Protein AF-A0A642UW24-F1 (afdb_monomer)

Foldseek 3Di:
DDDDDPDPPPDPDDPFDPFPVCLVVLLCQQLVAQKKFWAFFDPPDWDQDPNDTFTWIFIAGLLLDTFWTKGWDDPDDDPDDDDDDLLADLQDKIWMFIATPVRDGRKIWTWDHDPVRWIKIWIWGWGAHPVRHIDTHTFWMWTWDDDLQWIKTFTWGQDPVVRDTDTAFIWIDHHPDQKTFTWDDDVPDPDIAGAWMKGQPQAQGPCVSHPDRTGIMTRQGLVPGGRNPVPGPRHDHHDDSSSSSRSVSVNVSCSSSNSNNVD

InterPro domains:
  IPR005552 Scramblase [PF03803] (60-261)

Mean predicted aligned error: 10.72 Å

Nearest PDB structures (foldseek):
  3msw-assembly1_A  TM=5.887E-01  e=5.450E-03  Bacteroides fragilis NCTC 9343
  1kt5-assembly1_A  TM=3.915E-01  e=1.612E-01  Bos taurus
  3nm7-assembly2_D  TM=6.531E-01  e=3.255E+00  Borreliella burgdorferi
  9fdg-assembly1_A  TM=3.964E-01  e=2.918E+00  synthetic construct
  4bum-assembly1_X-2  TM=2.436E-01  e=9.263E-01  Danio rerio

Solvent-accessible surface area (backbone atoms only — not comparable to full-atom values): 15115 Å² total; per-residue (Å²): 136,84,76,84,84,84,69,94,81,74,78,91,85,70,95,84,67,77,70,60,62,65,33,61,50,35,38,45,66,51,51,66,45,40,31,44,33,34,28,68,66,60,98,88,61,69,47,73,57,96,87,39,82,44,72,47,34,41,27,19,39,86,76,46,50,76,44,22,35,34,38,75,58,78,81,82,89,76,95,71,83,76,99,62,84,71,51,68,54,84,79,64,61,52,34,36,40,30,23,25,71,86,68,48,68,26,37,39,35,37,40,47,74,44,97,82,68,52,37,36,37,40,33,23,39,57,49,54,47,101,83,67,48,82,39,70,45,80,40,20,30,36,46,36,40,74,54,94,62,41,34,39,36,42,34,22,35,48,39,80,90,77,73,41,74,48,75,69,34,33,33,71,50,52,77,90,60,49,66,40,54,30,33,31,75,54,91,93,54,95,61,69,27,27,25,27,38,35,30,53,74,59,75,50,57,69,64,84,50,44,98,60,82,61,58,38,35,40,31,35,20,45,85,79,33,67,56,35,82,88,74,55,66,60,74,59,47,67,57,52,59,58,51,37,55,34,50,52,54,48,47,58,50,49,53,43,53,58,46,37,69,79,109

Radius of gyration: 18.43 Å; Cα contacts (8 Å, |Δi|>4): 527; chains: 1; bounding box: 42×52×49 Å

Structure (mmCIF, N/CA/C/O backbone):
data_AF-A0A642UW24-F1
#
_entry.id   AF-A0A642UW24-F1
#
loop_
_atom_site.group_PDB
_atom_site.id
_atom_site.type_symbol
_atom_site.label_atom_id
_atom_site.label_alt_id
_atom_site.label_comp_id
_atom_site.label_asym_id
_atom_site.label_entity_id
_atom_site.label_seq_id
_atom_site.pdbx_PDB_ins_code
_atom_site.Cartn_x
_atom_site.Cartn_y
_atom_site.Cartn_z
_atom_site.occupancy
_atom_site.B_iso_or_equiv
_atom_site.auth_seq_id
_atom_site.auth_comp_id
_atom_site.auth_asym_id
_atom_site.auth_atom_id
_atom_site.pdbx_PDB_model_num
ATOM 1 N N . MET A 1 1 ? -16.339 -28.987 2.832 1.00 31.95 1 MET A N 1
ATOM 2 C CA . MET A 1 1 ? -16.066 -28.179 1.626 1.00 31.95 1 MET A CA 1
ATOM 3 C C . MET A 1 1 ? -14.614 -27.786 1.768 1.00 31.95 1 MET A C 1
ATOM 5 O O . MET A 1 1 ? -14.306 -26.847 2.490 1.00 31.95 1 MET A O 1
ATOM 9 N N . ASP A 1 2 ? -13.747 -28.660 1.268 1.00 24.86 2 ASP A N 1
ATOM 10 C CA . ASP A 1 2 ? -12.317 -28.648 1.554 1.00 24.86 2 ASP A CA 1
ATOM 11 C C . ASP A 1 2 ? -11.641 -27.554 0.732 1.00 24.86 2 ASP A C 1
ATOM 13 O O . ASP A 1 2 ? -11.760 -27.514 -0.493 1.00 24.86 2 ASP A O 1
ATOM 17 N N . LEU A 1 3 ? -10.993 -26.624 1.431 1.00 29.70 3 LEU A N 1
ATOM 18 C CA . LEU A 1 3 ? -10.202 -25.570 0.811 1.00 29.70 3 LEU A CA 1
ATOM 19 C C . LEU A 1 3 ? -8.913 -26.189 0.247 1.00 29.70 3 LEU A C 1
ATOM 21 O O . LEU A 1 3 ? -8.301 -27.023 0.921 1.00 29.70 3 LEU A O 1
ATOM 25 N N . PRO A 1 4 ? -8.479 -25.801 -0.963 1.00 29.48 4 PRO A N 1
ATOM 26 C CA . PRO A 1 4 ? -7.253 -26.319 -1.546 1.00 29.48 4 PRO A CA 1
ATOM 27 C C . PRO A 1 4 ? -6.050 -25.891 -0.698 1.00 29.48 4 PRO A C 1
ATOM 29 O O . PRO A 1 4 ? -5.821 -24.706 -0.457 1.00 29.48 4 PRO A O 1
ATOM 32 N N . ILE A 1 5 ? -5.290 -26.889 -0.248 1.00 34.59 5 ILE A N 1
ATOM 33 C CA . ILE A 1 5 ? -4.020 -26.753 0.466 1.00 34.59 5 ILE A CA 1
ATOM 34 C C . ILE A 1 5 ? -3.010 -26.136 -0.510 1.00 34.59 5 ILE A C 1
ATOM 36 O O . ILE A 1 5 ? -2.443 -26.827 -1.355 1.00 34.59 5 ILE A O 1
ATOM 40 N N . TYR A 1 6 ? -2.807 -24.820 -0.433 1.00 36.50 6 TYR A N 1
ATOM 41 C CA . TYR A 1 6 ? -1.792 -24.132 -1.227 1.00 36.50 6 TYR A CA 1
ATOM 42 C C . TYR A 1 6 ? -0.464 -24.051 -0.460 1.00 36.50 6 TYR A C 1
ATOM 44 O O . TYR A 1 6 ? -0.228 -23.147 0.334 1.00 36.50 6 TYR A O 1
ATOM 52 N N . ARG A 1 7 ? 0.390 -25.023 -0.817 1.00 28.70 7 ARG A N 1
ATOM 53 C CA . ARG A 1 7 ? 1.858 -25.134 -0.704 1.00 28.70 7 ARG A CA 1
ATOM 54 C C . ARG A 1 7 ? 2.495 -25.395 0.668 1.00 28.70 7 ARG A C 1
ATOM 56 O O . ARG A 1 7 ? 2.827 -24.498 1.435 1.00 28.70 7 ARG A O 1
ATOM 63 N N . GLU A 1 8 ? 2.847 -26.670 0.820 1.00 27.83 8 GLU A N 1
ATOM 64 C CA . GLU A 1 8 ? 3.798 -27.311 1.739 1.00 27.83 8 GLU A CA 1
ATOM 65 C C . GLU A 1 8 ? 5.259 -26.795 1.644 1.00 27.83 8 GLU A C 1
ATOM 67 O O . GLU A 1 8 ? 6.199 -27.579 1.568 1.00 27.83 8 GLU A O 1
ATOM 72 N N . HIS A 1 9 ? 5.498 -25.482 1.669 1.00 31.80 9 HIS A N 1
ATOM 73 C CA . HIS A 1 9 ? 6.862 -24.930 1.803 1.00 31.80 9 HIS A CA 1
ATOM 74 C C . HIS A 1 9 ? 7.018 -23.961 2.976 1.00 31.80 9 HIS A C 1
ATOM 76 O O . HIS A 1 9 ? 7.909 -23.117 2.997 1.00 31.80 9 HIS A O 1
ATOM 82 N N . TRP A 1 10 ? 6.198 -24.147 4.003 1.00 39.59 10 TRP A N 1
ATOM 83 C CA . TRP A 1 10 ? 6.418 -23.574 5.321 1.00 39.59 10 TRP A CA 1
ATOM 84 C C . TRP A 1 10 ? 6.413 -24.729 6.314 1.00 39.59 10 TRP A C 1
ATOM 86 O O . TRP A 1 10 ? 5.423 -25.442 6.416 1.00 39.59 10 TRP A O 1
ATOM 96 N N . THR A 1 11 ? 7.526 -24.903 7.028 1.00 35.12 11 THR A N 1
ATOM 97 C CA . THR A 1 11 ? 7.825 -25.959 8.017 1.00 35.12 11 THR A CA 1
ATOM 98 C C . THR A 1 11 ? 8.448 -27.258 7.482 1.00 35.12 11 THR A C 1
ATOM 100 O O . THR A 1 11 ? 7.850 -28.325 7.450 1.00 35.12 11 THR A O 1
ATOM 103 N N . GLN A 1 12 ? 9.760 -27.215 7.256 1.00 30.52 12 GLN A N 1
ATOM 104 C CA . GLN A 1 12 ? 10.602 -28.250 7.855 1.00 30.52 12 GLN A CA 1
ATOM 105 C C . GLN A 1 12 ? 11.505 -27.590 8.892 1.00 30.52 12 GLN A C 1
ATOM 107 O O . GLN A 1 12 ? 12.511 -26.968 8.571 1.00 30.52 12 GLN A O 1
ATOM 112 N N . GLY A 1 13 ? 11.070 -27.701 1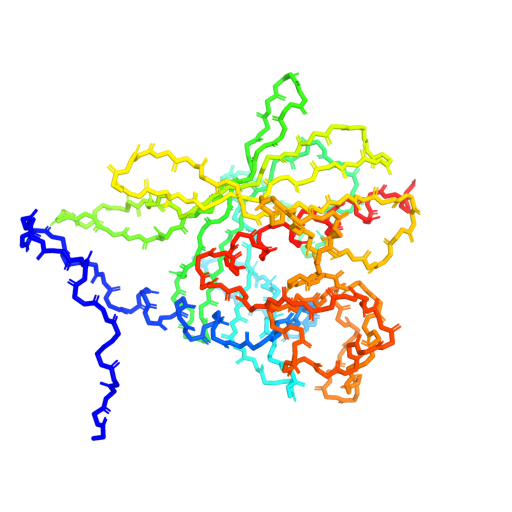0.149 1.00 33.34 13 GLY A N 1
ATOM 113 C CA . GLY A 1 13 ? 11.831 -27.298 11.327 1.00 33.34 13 GLY A CA 1
ATOM 114 C C . GLY A 1 13 ? 11.354 -26.007 11.984 1.00 33.34 13 GLY A C 1
ATOM 115 O O . GLY A 1 13 ? 12.037 -24.996 11.869 1.00 33.34 13 GLY A O 1
ATOM 116 N N . ARG A 1 14 ? 10.206 -26.066 12.679 1.00 32.91 14 ARG A N 1
ATOM 117 C CA . ARG A 1 14 ? 9.928 -25.454 14.002 1.00 32.91 14 ARG A CA 1
ATOM 118 C C . ARG A 1 14 ? 8.417 -25.458 14.276 1.00 32.91 14 ARG A C 1
ATOM 120 O O . ARG A 1 14 ? 7.667 -24.691 13.681 1.00 32.91 14 ARG A O 1
ATOM 127 N N . GLU A 1 15 ? 7.977 -26.352 15.162 1.00 32.88 15 GLU A N 1
ATOM 128 C CA . GLU A 1 15 ? 6.586 -26.500 15.640 1.00 32.88 15 GLU A CA 1
ATOM 129 C C . GLU A 1 15 ? 6.137 -25.353 16.579 1.00 32.88 15 GLU A C 1
ATOM 131 O O . GLU A 1 15 ? 5.025 -25.347 17.104 1.00 32.88 15 GLU A O 1
ATOM 136 N N . ASP A 1 16 ? 6.994 -24.360 16.802 1.00 34.31 16 ASP A N 1
ATOM 137 C CA . ASP A 1 16 ? 6.930 -23.385 17.892 1.00 34.31 16 ASP A CA 1
ATOM 138 C C . ASP A 1 16 ? 6.359 -22.007 17.504 1.00 34.31 16 ASP A C 1
ATOM 140 O O . ASP A 1 16 ? 6.341 -21.086 18.321 1.00 34.31 16 ASP A O 1
ATOM 144 N N . VAL A 1 17 ? 5.796 -21.852 16.301 1.00 39.28 17 VAL A N 1
ATOM 145 C CA . VAL A 1 17 ? 5.094 -20.618 15.911 1.00 39.28 17 VAL A CA 1
ATOM 146 C C . VAL A 1 17 ? 3.688 -20.939 15.420 1.00 39.28 17 VAL A C 1
ATOM 148 O O . VAL A 1 17 ? 3.437 -21.037 14.223 1.00 39.28 17 VAL A O 1
ATOM 151 N N . LYS A 1 18 ? 2.734 -21.047 16.352 1.00 36.44 18 LYS A N 1
ATOM 152 C CA . LYS A 1 18 ? 1.315 -20.849 16.024 1.00 36.44 18 LYS A CA 1
ATOM 153 C C . LYS A 1 18 ? 1.145 -19.402 15.551 1.00 36.44 18 LYS A C 1
ATOM 155 O O . LYS A 1 18 ? 0.880 -18.515 16.359 1.00 36.44 18 LYS A O 1
ATOM 160 N N . LEU A 1 19 ? 1.338 -19.149 14.256 1.00 43.38 19 LEU A N 1
ATOM 161 C CA . LEU A 1 19 ? 0.773 -17.964 13.620 1.00 43.38 19 LEU A CA 1
ATOM 162 C C . LEU A 1 19 ? -0.732 -18.007 13.885 1.00 43.38 19 LEU A C 1
ATOM 164 O O . LEU A 1 19 ? -1.380 -19.036 13.689 1.00 43.38 19 LEU A O 1
ATOM 168 N N . ASP A 1 20 ? -1.274 -16.928 14.447 1.00 44.25 20 ASP A N 1
ATOM 169 C CA . ASP A 1 20 ? -2.706 -16.854 14.694 1.00 44.25 20 ASP A CA 1
ATOM 170 C C . ASP A 1 20 ? -3.389 -16.809 13.328 1.00 44.25 20 ASP A C 1
ATOM 172 O O . ASP A 1 20 ? -3.319 -15.821 12.599 1.00 44.25 20 ASP A O 1
ATOM 176 N N . ILE A 1 21 ? -4.001 -17.941 12.989 1.00 44.78 21 ILE A N 1
ATOM 177 C CA . ILE A 1 21 ? -4.654 -18.252 11.717 1.00 44.78 21 ILE A CA 1
ATOM 178 C C . ILE A 1 21 ? -5.643 -17.139 11.341 1.00 44.78 21 ILE A C 1
ATOM 180 O O . ILE A 1 21 ? -5.893 -16.902 10.166 1.00 44.78 21 ILE A O 1
ATOM 184 N N . ARG A 1 22 ? -6.175 -16.400 12.328 1.00 42.31 22 ARG A N 1
ATOM 185 C CA . ARG A 1 22 ? -7.048 -15.240 12.114 1.00 42.31 22 ARG A CA 1
ATOM 186 C C . ARG A 1 22 ? -6.354 -14.093 11.383 1.00 42.31 22 ARG A C 1
ATOM 188 O O . ARG A 1 22 ? -6.998 -13.466 10.552 1.00 42.31 22 ARG A O 1
ATOM 195 N N . TYR A 1 23 ? -5.073 -13.832 11.646 1.00 52.56 23 TYR A N 1
ATOM 196 C CA . TYR A 1 23 ? -4.321 -12.780 10.954 1.00 52.56 23 TYR A CA 1
ATOM 197 C C . TYR A 1 23 ? -4.008 -13.184 9.520 1.00 52.56 23 TYR A C 1
ATOM 199 O O . TYR A 1 23 ? -4.292 -12.418 8.608 1.00 52.56 23 TYR A O 1
ATOM 207 N N . GLU A 1 24 ? -3.514 -14.403 9.296 1.00 60.53 24 GLU A N 1
ATOM 208 C CA . GLU A 1 24 ? -3.271 -14.903 7.936 1.00 60.53 24 GLU A CA 1
ATOM 209 C C . GLU A 1 24 ? -4.570 -14.953 7.121 1.00 60.53 24 GLU A C 1
ATOM 211 O O . GLU A 1 24 ? -4.605 -14.508 5.975 1.00 60.53 24 GLU A O 1
ATOM 216 N N . TYR A 1 25 ? -5.669 -15.401 7.733 1.00 63.59 25 TYR A N 1
ATOM 217 C CA . TYR A 1 25 ? -6.974 -15.490 7.084 1.00 63.59 25 TYR A CA 1
ATOM 218 C C . TYR A 1 25 ? -7.639 -14.121 6.875 1.00 63.59 25 TYR A C 1
ATOM 220 O O . TYR A 1 25 ? -8.276 -13.901 5.846 1.00 63.59 25 TYR A O 1
ATOM 228 N N . GLY A 1 26 ? -7.478 -13.182 7.810 1.00 70.69 26 GLY A N 1
ATOM 229 C CA . GLY A 1 26 ? -7.979 -11.810 7.698 1.00 70.69 26 GLY A CA 1
ATOM 230 C C . GLY A 1 26 ? -7.219 -10.996 6.647 1.00 70.69 26 GLY A C 1
ATOM 231 O O . GLY A 1 26 ? -7.843 -10.347 5.807 1.00 70.69 26 GLY A O 1
ATOM 232 N N . VAL A 1 27 ? -5.882 -11.090 6.629 1.00 78.12 27 VAL A N 1
ATOM 233 C CA . VAL A 1 27 ? -5.032 -10.511 5.570 1.00 78.12 27 VAL A CA 1
ATOM 234 C C . VAL A 1 27 ? -5.421 -11.090 4.216 1.00 78.12 27 VAL A C 1
ATOM 236 O O . VAL A 1 27 ? -5.650 -10.335 3.275 1.00 78.12 27 VAL A O 1
ATOM 239 N N . PHE A 1 28 ? -5.539 -12.416 4.122 1.00 82.62 28 PHE A N 1
ATOM 240 C CA . PHE A 1 28 ? -5.941 -13.092 2.893 1.00 82.62 28 PHE A CA 1
ATOM 241 C C . PHE A 1 28 ? -7.309 -12.609 2.407 1.00 82.62 28 PHE A C 1
ATOM 243 O O . PHE A 1 28 ? -7.448 -12.244 1.246 1.00 82.62 28 PHE A O 1
ATOM 250 N N . ARG A 1 29 ? -8.310 -12.535 3.292 1.00 84.19 29 ARG A N 1
ATOM 251 C CA . ARG A 1 29 ? -9.656 -12.071 2.930 1.00 84.19 29 ARG A CA 1
ATOM 252 C C . ARG A 1 29 ? -9.691 -10.645 2.4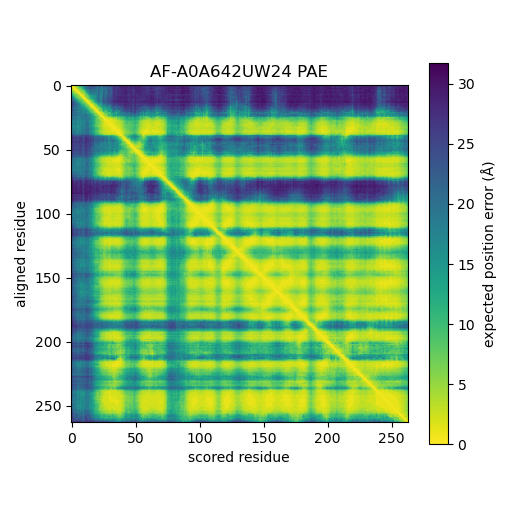08 1.00 84.19 29 ARG A C 1
ATOM 254 O O . ARG A 1 29 ? -10.520 -10.345 1.558 1.00 84.19 29 ARG A O 1
ATOM 261 N N . LEU A 1 30 ? -8.827 -9.781 2.927 1.00 88.19 30 LEU A N 1
ATOM 262 C CA . LEU A 1 30 ? -8.708 -8.415 2.441 1.00 88.19 30 LEU A CA 1
ATOM 263 C C . LEU A 1 30 ? -7.980 -8.370 1.091 1.00 88.19 30 LEU A C 1
ATOM 265 O O . LEU A 1 30 ? -8.421 -7.689 0.173 1.00 88.19 30 LEU A O 1
ATOM 269 N N . LEU A 1 31 ? -6.858 -9.081 0.974 1.00 90.06 31 LEU A N 1
ATOM 270 C CA . LEU A 1 31 ? -5.960 -8.993 -0.178 1.00 90.06 31 LEU A CA 1
ATOM 271 C C . LEU A 1 31 ? -6.339 -9.921 -1.335 1.00 90.06 31 LEU A C 1
ATOM 273 O O . LEU A 1 31 ? -5.765 -9.767 -2.408 1.00 90.06 31 LEU A O 1
ATOM 277 N N . GLN A 1 32 ? -7.279 -10.854 -1.160 1.00 90.25 32 GLN A N 1
ATOM 278 C CA . GLN A 1 32 ? -7.832 -11.677 -2.247 1.00 90.25 32 GLN A CA 1
ATOM 279 C C . GLN A 1 32 ? -8.626 -10.858 -3.259 1.00 90.25 32 GLN A C 1
ATOM 281 O O . GLN A 1 32 ? -8.663 -11.219 -4.436 1.00 90.25 32 GLN A O 1
ATOM 286 N N . GLU A 1 33 ? -9.195 -9.735 -2.822 1.00 91.00 33 GLU A N 1
ATOM 287 C CA . GLU A 1 33 ? -9.941 -8.842 -3.695 1.00 91.00 33 GLU A CA 1
ATOM 288 C C . GLU A 1 33 ? -9.055 -8.379 -4.861 1.00 91.00 33 GLU A C 1
ATOM 290 O O . GLU A 1 33 ? -7.905 -7.996 -4.636 1.00 91.00 33 GLU A O 1
ATOM 295 N N . PRO A 1 34 ? -9.539 -8.402 -6.115 1.00 90.69 34 PRO A N 1
ATOM 296 C CA . PRO A 1 34 ? -8.752 -7.950 -7.267 1.00 90.69 34 PRO A CA 1
ATOM 297 C C . PRO A 1 34 ? -8.485 -6.437 -7.225 1.00 90.69 34 PRO A C 1
ATOM 299 O O . PRO A 1 34 ? -7.514 -5.947 -7.808 1.00 90.69 34 PRO A O 1
ATOM 302 N N . LEU A 1 35 ? -9.341 -5.701 -6.514 1.00 91.38 35 LEU A N 1
ATOM 303 C CA . LEU A 1 35 ? -9.296 -4.260 -6.338 1.00 91.38 35 LEU A CA 1
ATOM 304 C C . LEU A 1 35 ? -9.800 -3.895 -4.941 1.00 91.38 35 LEU A C 1
ATOM 306 O O . LEU A 1 35 ? -10.852 -4.368 -4.517 1.00 91.38 35 LEU A O 1
ATOM 310 N N . ILE A 1 36 ? -9.087 -2.984 -4.279 1.00 92.69 36 ILE A N 1
ATOM 311 C CA . ILE A 1 36 ? -9.550 -2.308 -3.068 1.00 92.69 36 ILE A CA 1
ATOM 312 C C . ILE A 1 36 ? -9.783 -0.830 -3.364 1.00 92.69 36 ILE A C 1
ATOM 314 O O . ILE A 1 36 ? -8.903 -0.123 -3.853 1.00 92.69 36 ILE A O 1
ATOM 318 N N . VAL A 1 37 ? -10.958 -0.337 -3.000 1.00 90.94 37 VAL A N 1
ATOM 319 C CA . VAL A 1 37 ? -11.322 1.079 -3.038 1.00 90.94 37 VAL A CA 1
ATOM 320 C C . VAL A 1 37 ? -11.234 1.661 -1.636 1.00 90.94 37 VAL A C 1
ATOM 322 O O . VAL A 1 37 ? -11.879 1.179 -0.707 1.00 90.94 37 VAL A O 1
ATOM 325 N N . VAL A 1 38 ? -10.467 2.736 -1.475 1.00 89.12 38 VAL A N 1
ATOM 326 C CA . VAL A 1 38 ? -10.353 3.451 -0.201 1.00 89.12 38 VAL A CA 1
ATOM 327 C C . VAL A 1 38 ? -11.269 4.664 -0.222 1.00 89.12 38 VAL A C 1
ATOM 329 O O . VAL A 1 38 ? -11.182 5.484 -1.130 1.00 89.12 38 VAL A O 1
ATOM 332 N N . GLN A 1 39 ? -12.131 4.825 0.781 1.00 82.75 39 GLN A N 1
ATOM 333 C CA . GLN A 1 39 ? -13.039 5.973 0.892 1.00 82.75 39 GLN A CA 1
ATOM 334 C C . GLN A 1 39 ? -12.840 6.740 2.206 1.00 82.75 39 GLN A C 1
ATOM 336 O O . GLN A 1 39 ? -12.605 6.155 3.268 1.00 82.75 39 GLN A O 1
ATOM 341 N N . HIS A 1 40 ? -12.998 8.068 2.140 1.00 65.12 40 HIS A N 1
ATOM 342 C CA . HIS A 1 40 ? -13.051 8.928 3.322 1.00 65.12 40 HIS A CA 1
ATOM 343 C C . HIS A 1 40 ? -14.371 8.761 4.096 1.00 65.12 40 HIS A C 1
ATOM 345 O O . HIS A 1 40 ? -15.433 8.573 3.510 1.00 65.12 40 HIS A O 1
ATOM 351 N N . ARG A 1 41 ? -14.257 8.915 5.424 1.00 60.41 41 ARG A N 1
ATOM 352 C CA . ARG A 1 41 ? -15.288 9.110 6.464 1.00 60.41 41 ARG A CA 1
ATOM 353 C C . ARG A 1 41 ? -16.737 9.249 5.971 1.00 60.41 41 ARG A C 1
ATOM 355 O O . ARG A 1 41 ? -17.087 10.190 5.255 1.00 60.41 41 ARG A O 1
ATOM 362 N N . ASP A 1 42 ? -17.614 8.441 6.560 1.00 53.41 42 ASP A N 1
ATOM 363 C CA . ASP A 1 42 ? -19.014 8.812 6.767 1.00 53.41 42 ASP A CA 1
ATOM 364 C C . ASP A 1 42 ? -19.116 9.730 7.993 1.00 53.41 42 ASP A C 1
ATOM 366 O O . ASP A 1 42 ? -18.783 9.313 9.097 1.00 53.41 42 ASP A O 1
ATOM 370 N N . GLN A 1 43 ? -19.590 10.971 7.824 1.00 48.28 43 GLN A N 1
ATOM 371 C CA . GLN A 1 43 ? -19.702 11.977 8.905 1.00 48.28 43 GLN A CA 1
ATOM 372 C C . GLN A 1 43 ? -20.513 11.509 10.134 1.00 48.28 43 GLN A C 1
ATOM 374 O O . GLN A 1 43 ? -20.397 12.117 11.192 1.00 48.28 43 GLN A O 1
ATOM 379 N N . ASN A 1 44 ? -21.301 10.435 10.007 1.00 46.78 44 ASN A N 1
ATOM 380 C CA . ASN A 1 44 ? -22.231 9.953 11.032 1.00 46.78 44 ASN A CA 1
ATOM 381 C C . ASN A 1 44 ? -21.778 8.653 11.724 1.00 46.78 44 ASN A C 1
ATOM 383 O O . ASN A 1 44 ? -22.556 8.071 12.477 1.00 46.78 44 ASN A O 1
ATOM 387 N N . TRP A 1 45 ? -20.562 8.160 11.462 1.00 49.97 45 TRP A N 1
ATOM 388 C CA . TRP A 1 45 ? -20.041 6.947 12.097 1.00 49.97 45 TRP A CA 1
ATOM 389 C C . TRP A 1 45 ? -18.663 7.198 12.700 1.00 49.97 45 TRP A C 1
ATOM 391 O O . TRP A 1 45 ? -17.676 7.374 11.988 1.00 49.97 45 TRP A O 1
ATOM 401 N N . SER A 1 46 ? -18.601 7.149 14.024 1.00 56.25 46 SER A N 1
ATOM 402 C CA . SER A 1 46 ? -17.361 7.130 14.786 1.00 56.25 46 SER A CA 1
ATOM 403 C C . SER A 1 46 ? -17.399 5.966 15.758 1.00 56.25 46 SER A C 1
ATOM 405 O O . SER A 1 46 ? -18.419 5.758 16.417 1.00 56.25 46 SER A O 1
ATOM 407 N N . GLN A 1 47 ? -16.297 5.237 15.881 1.00 54.47 47 GLN A N 1
ATOM 408 C CA . GLN A 1 47 ? -16.168 4.197 16.894 1.00 54.47 47 GLN A CA 1
ATOM 409 C C . GLN A 1 47 ? -15.332 4.734 18.053 1.00 54.47 47 GLN A C 1
ATOM 411 O O . GLN A 1 47 ? -14.395 5.506 17.852 1.00 54.47 47 GLN A O 1
ATOM 416 N N . TYR A 1 48 ? -15.665 4.323 19.272 1.00 56.66 48 TYR A N 1
ATOM 417 C CA . TYR A 1 48 ? -14.841 4.598 20.440 1.00 56.66 48 TYR A CA 1
ATOM 418 C C . TYR A 1 48 ? -13.922 3.402 20.674 1.00 56.66 48 TYR A C 1
ATOM 420 O O . TYR A 1 48 ? -14.390 2.321 21.026 1.00 56.66 48 TYR A O 1
ATOM 428 N N . LEU A 1 49 ? -12.618 3.590 20.479 1.00 53.31 49 LEU A N 1
ATOM 429 C CA . LEU A 1 49 ? -11.597 2.603 20.831 1.00 53.31 49 LEU A CA 1
ATOM 430 C C . LEU A 1 49 ? -10.772 3.163 21.990 1.00 53.31 49 LEU A C 1
ATOM 432 O O . LEU A 1 49 ? -10.223 4.258 21.886 1.00 53.31 49 LEU A O 1
ATOM 436 N N . ALA A 1 50 ? -10.729 2.434 23.111 1.00 51.50 50 ALA A N 1
ATOM 437 C CA . ALA A 1 50 ? -10.038 2.847 24.340 1.00 51.50 50 ALA A CA 1
ATOM 438 C C . ALA A 1 50 ? -10.375 4.290 24.793 1.00 51.50 50 ALA A C 1
ATOM 440 O O . ALA A 1 50 ? -9.501 5.056 25.188 1.00 51.50 50 ALA A O 1
ATOM 441 N N . GLY A 1 51 ? -11.648 4.692 24.684 1.00 52.34 51 GLY A N 1
ATOM 442 C CA . GLY A 1 51 ? -12.117 6.030 25.072 1.00 52.34 51 GLY A CA 1
ATOM 443 C C . GLY A 1 51 ? -11.819 7.155 24.071 1.00 52.34 51 GLY A C 1
ATOM 444 O O . GLY A 1 51 ? -12.267 8.278 24.286 1.00 52.34 51 GLY A O 1
ATOM 445 N N . THR A 1 52 ? -11.129 6.878 22.959 1.00 51.16 52 THR A N 1
ATOM 446 C CA . THR A 1 52 ? -10.874 7.858 21.891 1.00 51.16 52 THR A CA 1
ATOM 447 C C . THR A 1 52 ? -11.847 7.652 20.733 1.00 51.16 52 THR A C 1
ATOM 449 O O . THR A 1 52 ? -11.990 6.536 20.229 1.00 51.16 52 THR A O 1
ATOM 452 N N . GLN A 1 53 ? -12.506 8.730 20.296 1.00 56.41 53 GLN A N 1
ATOM 453 C CA . GLN A 1 53 ? -13.307 8.733 19.073 1.00 56.41 53 GLN A CA 1
ATOM 454 C C . GLN A 1 53 ? -12.363 8.620 17.870 1.00 56.41 53 GLN A C 1
ATOM 456 O O . GLN A 1 53 ? -11.542 9.509 17.639 1.00 56.41 53 GLN A O 1
ATOM 461 N N . VAL A 1 54 ? -12.461 7.523 17.122 1.00 61.31 54 VAL A N 1
ATOM 462 C CA . VAL A 1 54 ? -11.644 7.273 15.931 1.00 61.31 54 VAL A CA 1
ATOM 463 C C . VAL A 1 54 ? -12.513 7.104 14.700 1.00 61.31 54 VAL A C 1
ATOM 465 O O . VAL A 1 54 ? -13.659 6.650 14.758 1.00 61.31 54 VAL A O 1
ATOM 468 N N . GLU A 1 55 ? -11.940 7.487 13.567 1.00 69.00 55 GLU A N 1
ATOM 469 C CA . GLU A 1 55 ? -12.663 7.598 12.308 1.00 69.00 55 GLU A CA 1
ATOM 470 C C . GLU A 1 55 ? -11.846 6.935 11.217 1.00 69.00 55 GLU A C 1
ATOM 472 O O . GLU A 1 55 ? -11.025 7.590 10.569 1.00 69.00 55 GLU A O 1
ATOM 477 N N . PRO A 1 56 ? -11.996 5.612 11.072 1.00 75.69 56 PRO A N 1
ATOM 478 C CA . PRO A 1 56 ? -11.226 4.867 10.096 1.00 75.69 56 PRO A CA 1
ATOM 479 C C . PRO A 1 56 ? -11.606 5.278 8.668 1.00 75.69 56 PRO A C 1
ATOM 481 O O . PRO A 1 56 ? -12.745 5.664 8.380 1.00 75.69 56 PRO A O 1
ATOM 484 N N . LEU A 1 57 ? -10.662 5.101 7.752 1.00 83.75 57 LEU A N 1
ATOM 485 C CA . LEU A 1 57 ? -10.965 4.956 6.336 1.00 83.75 57 LEU A CA 1
ATOM 486 C C . LEU A 1 57 ? -11.628 3.597 6.119 1.00 83.75 57 LEU A C 1
ATOM 488 O O . LEU A 1 57 ? -11.260 2.615 6.767 1.00 83.75 57 LEU A O 1
ATOM 492 N N . ARG A 1 58 ? -12.601 3.531 5.213 1.00 88.00 58 ARG A N 1
ATOM 493 C CA . ARG A 1 58 ? -13.241 2.266 4.841 1.00 88.00 58 ARG A CA 1
ATOM 494 C C . ARG A 1 58 ? -12.619 1.724 3.566 1.00 88.00 58 ARG A C 1
ATOM 496 O O . ARG A 1 58 ? -12.340 2.495 2.644 1.00 88.00 58 ARG A O 1
ATOM 503 N N . LEU A 1 59 ? -12.423 0.413 3.548 1.00 91.56 59 LEU A N 1
ATOM 504 C CA . LEU A 1 59 ? -11.967 -0.349 2.397 1.00 91.56 59 LEU A CA 1
ATOM 505 C C . LEU A 1 59 ? -13.165 -1.063 1.784 1.00 91.56 59 LEU A C 1
ATOM 507 O O . LEU A 1 59 ? -13.913 -1.735 2.498 1.00 91.56 59 LEU A O 1
ATOM 511 N N . PHE A 1 60 ? -13.327 -0.919 0.477 1.00 90.81 60 PHE A N 1
ATOM 512 C CA . PHE A 1 60 ? -14.392 -1.531 -0.301 1.00 90.81 60 PHE A CA 1
ATOM 513 C C . PHE A 1 60 ? -13.824 -2.449 -1.377 1.00 90.81 60 PHE A C 1
ATOM 515 O O . PHE A 1 60 ? -12.733 -2.194 -1.886 1.00 90.81 60 PHE A O 1
ATOM 522 N N . ASP A 1 61 ? -14.575 -3.481 -1.733 1.00 90.25 61 ASP A N 1
ATOM 523 C CA . ASP A 1 61 ? -14.336 -4.251 -2.952 1.00 90.25 61 ASP A CA 1
ATOM 524 C C . ASP A 1 61 ? -14.831 -3.491 -4.204 1.00 90.25 61 ASP A C 1
ATOM 526 O O . ASP A 1 61 ? -15.255 -2.329 -4.154 1.00 90.25 61 ASP A O 1
ATOM 530 N N . SER A 1 62 ? -14.783 -4.165 -5.354 1.00 84.50 62 SER A N 1
ATOM 531 C CA . SER A 1 62 ? -15.259 -3.626 -6.634 1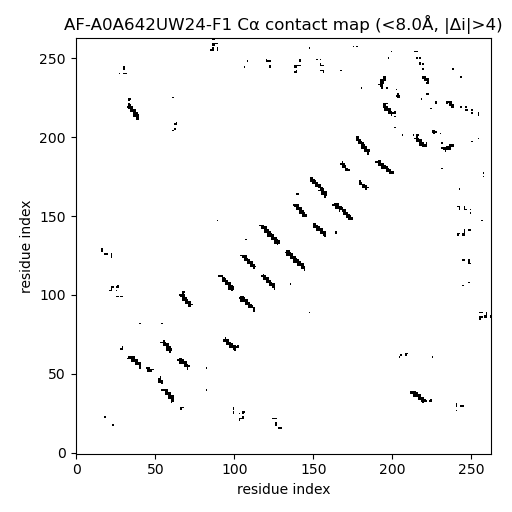.00 84.50 62 SER A CA 1
ATOM 532 C C . SER A 1 62 ? -16.781 -3.443 -6.731 1.00 84.50 62 SER A C 1
ATOM 534 O O . SER A 1 62 ? -17.252 -2.693 -7.590 1.00 84.50 62 SER A O 1
ATOM 536 N N . GLU A 1 63 ? -17.546 -4.094 -5.855 1.00 86.69 63 GLU A N 1
ATOM 537 C CA . GLU A 1 63 ? -19.008 -4.040 -5.805 1.00 86.69 63 GLU A CA 1
ATOM 538 C C . GLU A 1 63 ? -19.524 -2.991 -4.808 1.00 86.69 63 GLU A C 1
ATOM 540 O O . GLU A 1 63 ? -20.716 -2.681 -4.797 1.00 86.69 63 GLU A O 1
ATOM 545 N N . GLY A 1 64 ? -18.635 -2.408 -3.999 1.00 85.56 64 GLY A N 1
ATOM 546 C CA . GLY A 1 64 ? -18.979 -1.440 -2.962 1.00 85.56 64 GLY A CA 1
ATOM 547 C C . GLY A 1 64 ? -19.312 -2.076 -1.610 1.00 85.56 64 GLY A C 1
ATOM 548 O O . GLY A 1 64 ? -19.833 -1.382 -0.729 1.00 85.56 64 GLY A O 1
ATOM 549 N N . ASN A 1 65 ? -19.000 -3.358 -1.398 1.00 89.69 65 ASN A N 1
ATOM 550 C CA . ASN A 1 65 ? -19.113 -3.986 -0.083 1.00 89.69 65 ASN A CA 1
ATOM 551 C C . ASN A 1 65 ? -17.889 -3.650 0.774 1.00 89.69 65 ASN A C 1
ATOM 553 O O . ASN A 1 65 ? -16.761 -3.607 0.289 1.00 89.69 65 ASN A O 1
ATOM 557 N N . THR A 1 66 ? -18.096 -3.424 2.073 1.00 90.69 66 THR A N 1
ATOM 558 C CA . THR A 1 66 ? -16.993 -3.156 3.006 1.00 90.69 66 THR A CA 1
ATOM 559 C C . THR A 1 66 ? -16.188 -4.429 3.266 1.00 90.69 66 THR A C 1
ATOM 561 O O . THR A 1 66 ? -16.727 -5.403 3.796 1.00 90.69 66 THR A O 1
ATOM 564 N N . VAL A 1 67 ? -14.886 -4.385 2.990 1.00 92.38 67 VAL A N 1
ATOM 565 C CA . VAL A 1 67 ? -13.945 -5.499 3.214 1.00 92.38 67 VAL A CA 1
ATOM 566 C C . VAL A 1 67 ? -13.005 -5.269 4.396 1.00 92.38 67 VAL A C 1
ATOM 568 O O . VAL A 1 67 ? -12.449 -6.220 4.940 1.00 92.38 67 VAL A O 1
ATOM 571 N N . GLY A 1 68 ? -12.865 -4.022 4.851 1.00 91.31 68 GLY A N 1
ATOM 572 C CA . GLY A 1 68 ? -12.021 -3.698 5.994 1.00 91.31 68 GLY A CA 1
ATOM 573 C C . GLY A 1 68 ? -11.950 -2.211 6.308 1.00 91.31 68 GLY A C 1
ATOM 574 O O . GLY A 1 68 ? -12.706 -1.390 5.776 1.00 91.31 68 GLY A O 1
ATOM 575 N N . TYR A 1 69 ? -11.011 -1.866 7.181 1.00 89.69 69 TYR A N 1
ATOM 576 C CA . TYR A 1 69 ? -10.831 -0.514 7.698 1.00 89.69 69 TYR A CA 1
ATOM 577 C C . TYR A 1 69 ? -9.347 -0.159 7.789 1.00 89.69 69 TYR A C 1
ATOM 579 O O . TYR A 1 69 ? -8.508 -1.026 8.001 1.00 89.69 69 TYR A O 1
ATOM 587 N N . MET A 1 70 ? -9.007 1.123 7.679 1.00 88.75 70 MET A N 1
ATOM 588 C CA . MET A 1 70 ? -7.659 1.618 7.976 1.00 88.75 70 MET A CA 1
ATOM 589 C C . MET A 1 70 ? -7.709 2.771 8.961 1.00 88.75 70 MET A C 1
ATOM 591 O O . MET A 1 70 ? -8.602 3.616 8.900 1.00 88.75 70 MET A O 1
ATOM 595 N N . ARG A 1 71 ? -6.721 2.847 9.845 1.00 84.00 71 ARG A N 1
ATOM 596 C CA . ARG A 1 71 ? -6.584 3.927 10.820 1.00 84.00 71 ARG A CA 1
ATOM 597 C C . ARG A 1 71 ? -5.132 4.358 10.921 1.00 84.00 71 ARG A C 1
ATOM 599 O O . ARG A 1 71 ? -4.246 3.523 11.025 1.00 84.00 71 ARG A O 1
ATOM 606 N N . GLU A 1 72 ? -4.890 5.661 10.969 1.00 75.75 72 GLU A N 1
ATOM 607 C CA . GLU A 1 72 ? -3.575 6.183 11.333 1.00 75.75 72 GLU A CA 1
ATOM 608 C C . GLU A 1 72 ? -3.327 5.953 12.838 1.00 75.75 72 GLU A C 1
ATOM 610 O O . GLU A 1 72 ? -4.134 6.358 13.679 1.00 75.75 72 GLU A O 1
ATOM 615 N N . ASN A 1 73 ? -2.243 5.257 13.188 1.00 68.19 73 ASN A N 1
ATOM 616 C CA . ASN A 1 73 ? -1.835 5.031 14.570 1.00 68.19 73 ASN A CA 1
ATOM 617 C C . ASN A 1 73 ? -1.117 6.285 15.090 1.00 68.19 73 ASN A C 1
ATOM 619 O O . ASN A 1 73 ? 0.010 6.600 14.702 1.00 68.19 73 ASN A O 1
ATOM 623 N N . TYR A 1 74 ? -1.796 7.007 15.977 1.00 60.06 74 TYR A N 1
ATOM 624 C CA . TYR A 1 74 ? -1.249 8.159 16.678 1.00 60.06 74 TYR A CA 1
ATOM 625 C C . TYR A 1 74 ? -0.514 7.680 17.933 1.00 60.06 74 TYR A C 1
ATOM 627 O O . TYR A 1 74 ? -1.130 7.439 18.972 1.00 60.06 74 TYR A O 1
ATOM 635 N N . SER A 1 75 ? 0.813 7.567 17.873 1.00 43.69 75 SER A N 1
ATOM 636 C CA . SER A 1 75 ? 1.603 7.332 19.083 1.00 43.69 75 SER A CA 1
ATOM 637 C C . SER A 1 75 ? 1.511 8.550 20.016 1.00 43.69 75 SER A C 1
ATOM 639 O O . SER A 1 75 ? 1.968 9.630 19.648 1.00 43.69 75 SER A O 1
ATOM 641 N N . LEU A 1 76 ? 0.907 8.346 21.193 1.00 39.66 76 LEU A N 1
ATOM 642 C CA . LEU A 1 76 ? 0.951 9.136 22.436 1.00 39.66 76 LEU A CA 1
ATOM 643 C C . LEU A 1 76 ? 1.138 10.670 22.331 1.00 39.66 76 LEU A C 1
ATOM 645 O O . LEU A 1 76 ? 2.229 11.168 22.074 1.00 39.66 76 LEU A O 1
ATOM 649 N N . GLY A 1 77 ? 0.106 11.420 22.745 1.00 36.25 77 GLY A N 1
ATOM 650 C CA . GLY A 1 77 ? 0.286 12.738 23.384 1.00 36.25 77 GLY A CA 1
ATOM 651 C C . GLY A 1 77 ? -0.266 13.972 22.665 1.00 36.25 77 GLY A C 1
ATOM 652 O O . GLY A 1 77 ? -0.196 15.060 23.225 1.00 36.25 77 GLY A O 1
ATOM 653 N N . SER A 1 78 ? -0.853 13.846 21.474 1.00 41.53 78 SER A N 1
ATOM 654 C CA . SER A 1 78 ? -1.444 14.986 20.758 1.00 41.53 78 SER A CA 1
ATOM 655 C C . SER A 1 78 ? -2.941 14.785 20.550 1.00 41.53 78 SER A C 1
ATOM 657 O O . SER A 1 78 ? -3.390 14.167 19.588 1.00 41.53 78 SER A O 1
ATOM 659 N N . SER A 1 79 ? -3.732 15.314 21.479 1.00 44.84 79 SER A N 1
ATOM 660 C CA . SER A 1 79 ? -5.165 15.530 21.302 1.00 44.84 79 SER A CA 1
ATOM 661 C C . SER A 1 79 ? -5.388 16.712 20.355 1.00 44.84 79 SER A C 1
ATOM 663 O O . SER A 1 79 ? -5.692 17.823 20.789 1.00 44.84 79 SER A O 1
ATOM 665 N N . ILE A 1 80 ? -5.235 16.475 19.050 1.00 44.44 80 ILE A N 1
ATOM 666 C CA . ILE A 1 80 ? -5.764 17.361 18.011 1.00 44.44 80 ILE A CA 1
ATOM 667 C C . ILE A 1 80 ? -6.982 16.680 17.392 1.00 44.44 80 ILE A C 1
ATOM 669 O O . ILE A 1 80 ? -6.946 15.544 16.928 1.00 44.44 80 ILE A O 1
ATOM 673 N N . LYS A 1 81 ? -8.092 17.406 17.469 1.00 39.06 81 LYS A N 1
ATOM 674 C CA . LYS A 1 81 ? -9.435 17.027 17.048 1.00 39.06 81 LYS A CA 1
ATOM 675 C C . LYS A 1 81 ? -9.473 16.707 15.542 1.00 39.06 81 LYS A C 1
ATOM 677 O O . LYS A 1 81 ? -9.027 17.521 14.748 1.00 39.06 81 LYS A O 1
ATOM 682 N N . SER A 1 82 ? -10.134 15.601 15.188 1.00 42.75 82 SER A N 1
ATOM 683 C CA . SER A 1 82 ? -10.805 15.339 13.899 1.00 42.75 82 SER A CA 1
ATOM 684 C C . SER A 1 82 ? -9.949 15.262 12.609 1.00 42.75 82 SER A C 1
ATOM 686 O O . SER A 1 82 ? -9.544 16.266 12.040 1.00 42.75 82 SER A O 1
ATOM 688 N N . SER A 1 83 ? -9.842 14.042 12.059 1.00 46.41 83 SER A N 1
ATOM 689 C CA . SER A 1 83 ? -10.448 13.633 10.766 1.00 46.41 83 SER A CA 1
ATOM 690 C C . SER A 1 83 ? -9.980 14.249 9.435 1.00 46.41 83 SER A C 1
ATOM 692 O O . SER A 1 83 ? -10.739 14.242 8.461 1.00 46.41 83 SER A O 1
ATOM 694 N N . VAL A 1 84 ? -8.790 14.827 9.371 1.00 42.62 84 VAL A N 1
ATOM 695 C CA . VAL A 1 84 ? -8.282 15.539 8.189 1.00 42.62 84 VAL A CA 1
ATOM 696 C C . VAL A 1 84 ? -7.026 14.760 7.767 1.00 42.62 84 VAL A C 1
ATOM 698 O O . VAL A 1 84 ? -6.122 14.566 8.558 1.00 42.62 84 VAL A O 1
ATOM 701 N N . ILE A 1 85 ? -6.939 14.180 6.568 1.00 45.81 85 ILE A N 1
ATOM 702 C CA . ILE A 1 85 ? -6.415 14.979 5.460 1.00 45.81 85 ILE A CA 1
ATOM 703 C C . ILE A 1 85 ? -5.098 15.638 5.948 1.00 45.81 85 ILE A C 1
ATOM 705 O O . ILE A 1 85 ? -4.959 16.854 5.969 1.00 45.81 85 ILE A O 1
ATOM 709 N N . HIS A 1 86 ? -4.077 14.855 6.322 1.00 43.72 86 HIS A N 1
ATOM 710 C CA . HIS A 1 86 ? -2.698 15.348 6.508 1.00 43.72 86 HIS A CA 1
ATOM 711 C C . HIS A 1 86 ? -2.068 15.771 5.153 1.00 43.72 86 HIS A C 1
ATOM 713 O O . HIS A 1 86 ? -0.881 15.592 4.897 1.00 43.72 86 HIS A O 1
ATOM 719 N N . ARG A 1 87 ? -2.873 16.373 4.265 1.00 46.53 87 ARG A N 1
ATOM 720 C CA . ARG A 1 87 ? -2.527 16.969 2.974 1.00 46.53 87 ARG A CA 1
ATOM 721 C C . ARG A 1 87 ? -1.684 18.218 3.205 1.00 46.53 87 ARG A C 1
ATOM 723 O O . ARG A 1 87 ? -2.192 19.328 3.065 1.00 46.53 87 ARG A O 1
ATOM 730 N N . GLY A 1 88 ? -0.448 18.111 3.680 1.00 39.84 88 GLY A N 1
ATOM 731 C CA . GLY A 1 88 ? 0.310 19.337 3.950 1.00 39.84 88 GLY A CA 1
ATOM 732 C C . GLY A 1 88 ? 1.775 19.259 4.305 1.00 39.84 88 GLY A C 1
ATOM 733 O O . GLY A 1 88 ? 2.405 20.309 4.321 1.00 39.84 88 GLY A O 1
ATOM 734 N N . SER A 1 89 ? 2.348 18.091 4.561 1.00 45.31 89 SER A N 1
ATOM 735 C CA . SER A 1 89 ? 3.803 17.969 4.670 1.00 45.31 89 SER A CA 1
ATOM 736 C C . SER A 1 89 ? 4.198 16.547 4.312 1.00 45.31 89 SER A C 1
ATOM 738 O O . SER A 1 89 ? 3.836 15.621 5.031 1.00 45.31 89 SER A O 1
ATOM 740 N N . SER A 1 90 ? 4.925 16.374 3.205 1.00 50.16 90 SER A N 1
ATOM 741 C CA . SER A 1 90 ? 5.452 15.064 2.791 1.00 50.16 90 SER A CA 1
ATOM 742 C C . SER A 1 90 ? 6.505 14.502 3.752 1.00 50.16 90 SER A C 1
ATOM 744 O O . SER A 1 90 ? 6.886 13.350 3.608 1.00 50.16 90 SER A O 1
ATOM 746 N N . ASP A 1 91 ? 6.966 15.305 4.715 1.00 52.50 91 ASP A N 1
ATOM 747 C CA . ASP A 1 91 ? 8.096 14.976 5.592 1.00 52.50 91 ASP A CA 1
ATOM 748 C C . ASP A 1 91 ? 7.686 14.308 6.911 1.00 52.50 91 ASP A C 1
ATOM 750 O O . ASP A 1 91 ? 8.553 13.891 7.686 1.00 52.50 91 ASP A O 1
ATOM 754 N N . ARG A 1 92 ? 6.381 14.196 7.210 1.00 63.38 92 ARG A N 1
ATOM 755 C CA . ARG A 1 92 ? 5.942 13.555 8.455 1.00 63.38 92 ARG A CA 1
ATOM 756 C C . ARG A 1 92 ? 5.789 12.044 8.248 1.00 63.38 92 ARG A C 1
ATOM 758 O O . ARG A 1 92 ? 4.929 11.644 7.465 1.00 63.38 92 ARG A O 1
ATOM 765 N N . PRO A 1 93 ? 6.539 11.205 8.989 1.00 73.75 93 PRO A N 1
ATOM 766 C CA . PRO A 1 93 ? 6.324 9.767 8.960 1.00 73.75 93 PRO A CA 1
ATOM 767 C C . PRO A 1 93 ? 4.923 9.434 9.479 1.00 73.75 93 PRO A C 1
ATOM 769 O O . PRO A 1 93 ? 4.502 9.950 10.518 1.00 73.75 93 PRO A O 1
ATOM 772 N N . PHE A 1 94 ? 4.224 8.550 8.773 1.00 78.56 94 PHE A N 1
ATOM 773 C CA . PHE A 1 94 ? 2.931 8.013 9.192 1.00 78.56 94 PHE A CA 1
ATOM 774 C C . PHE A 1 94 ? 3.052 6.569 9.691 1.00 78.56 94 PHE A C 1
ATOM 776 O O . PHE A 1 94 ? 4.010 5.845 9.403 1.00 78.56 94 PHE A O 1
ATOM 783 N N . SER A 1 95 ? 2.059 6.129 10.455 1.00 85.06 95 SER A N 1
ATOM 784 C CA . SER A 1 95 ? 1.855 4.721 10.801 1.00 85.06 95 SER A CA 1
ATOM 785 C C . SER A 1 95 ? 0.383 4.401 10.612 1.00 85.06 95 SER A C 1
ATOM 787 O O . SER A 1 95 ? -0.463 5.159 11.071 1.00 85.06 95 SER A O 1
ATOM 789 N N . VAL A 1 96 ? 0.067 3.317 9.915 1.00 87.12 96 VAL A N 1
ATOM 790 C CA . VAL A 1 96 ? -1.298 2.908 9.591 1.00 87.12 96 VAL A CA 1
ATOM 791 C C . VAL A 1 96 ? -1.514 1.475 10.041 1.00 87.12 96 VAL A C 1
ATOM 793 O O . VAL A 1 96 ? -0.711 0.584 9.785 1.00 87.12 96 VAL A O 1
ATOM 796 N N . GLU A 1 97 ? -2.631 1.269 10.710 1.00 88.94 97 GLU A N 1
ATOM 797 C CA . GLU A 1 97 ? -3.178 -0.026 11.063 1.00 88.94 97 GLU A CA 1
ATOM 798 C C . GLU A 1 97 ? -4.294 -0.363 10.084 1.00 88.94 97 GLU A C 1
ATOM 800 O O . GLU A 1 97 ? -5.191 0.451 9.850 1.00 88.94 97 GLU A O 1
ATOM 805 N N . VAL A 1 98 ? -4.235 -1.560 9.517 1.00 90.75 98 VAL A N 1
ATOM 806 C CA . VAL A 1 98 ? -5.257 -2.093 8.619 1.00 90.75 98 VAL A CA 1
ATOM 807 C C . VAL A 1 98 ? -5.994 -3.193 9.356 1.00 90.75 98 VAL A C 1
ATOM 809 O O . VAL A 1 98 ? -5.364 -4.058 9.964 1.00 90.75 98 VAL A O 1
ATOM 812 N N . PHE A 1 99 ? -7.316 -3.165 9.285 1.00 89.44 99 PHE A N 1
ATOM 813 C CA . PHE A 1 99 ? -8.205 -4.099 9.950 1.00 89.44 99 PHE A CA 1
ATOM 814 C C . PHE A 1 99 ? -9.089 -4.821 8.936 1.00 89.44 99 PHE A C 1
ATOM 816 O O . PHE A 1 99 ? -9.484 -4.232 7.925 1.00 89.44 99 PHE A O 1
ATOM 823 N N . ASP A 1 100 ? -9.438 -6.069 9.233 1.00 89.00 100 ASP A N 1
ATOM 824 C CA . ASP A 1 100 ? -10.521 -6.755 8.527 1.00 89.00 100 ASP A CA 1
ATOM 825 C C . ASP A 1 100 ? -11.898 -6.182 8.918 1.00 89.00 100 ASP A C 1
ATOM 827 O O . ASP A 1 100 ? -12.026 -5.268 9.743 1.00 89.00 100 ASP A O 1
ATOM 831 N N . LYS A 1 101 ? -12.963 -6.708 8.306 1.00 86.69 101 LYS A N 1
ATOM 832 C CA . LYS A 1 101 ? -14.342 -6.285 8.590 1.00 86.69 101 LYS A CA 1
ATOM 833 C C . LYS A 1 101 ? -14.785 -6.581 10.032 1.00 86.69 101 LYS A C 1
ATOM 835 O O . LYS A 1 101 ? -15.712 -5.935 10.521 1.00 86.69 101 LYS A O 1
ATOM 840 N N . GLU A 1 102 ? -14.128 -7.524 10.704 1.00 86.19 102 GLU A N 1
ATOM 841 C CA . GLU A 1 102 ? -14.338 -7.887 12.105 1.00 86.19 102 GLU A CA 1
ATOM 842 C C . GLU A 1 102 ? -13.482 -7.067 13.089 1.00 86.19 102 GLU A C 1
ATOM 844 O O . GLU A 1 102 ? -13.558 -7.310 14.293 1.00 86.19 102 GLU A O 1
ATOM 849 N N . TRP A 1 103 ? -12.732 -6.065 12.614 1.00 84.31 103 TRP A N 1
ATOM 850 C CA . TRP A 1 103 ? -11.836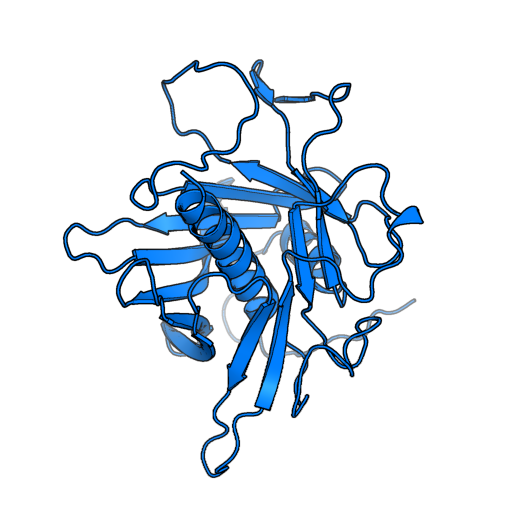 -5.218 13.413 1.00 84.31 103 TRP A CA 1
ATOM 851 C C . TRP A 1 103 ? -10.607 -5.925 13.996 1.00 84.31 103 TRP A C 1
ATOM 853 O O . TRP A 1 103 ? -9.978 -5.410 14.927 1.00 84.31 103 TRP A O 1
ATOM 863 N N . ASN A 1 104 ? -10.201 -7.061 13.435 1.00 85.00 104 ASN A N 1
ATOM 864 C CA . ASN A 1 104 ? -8.908 -7.654 13.761 1.00 85.00 104 ASN A CA 1
ATOM 865 C C . ASN A 1 104 ? -7.806 -6.890 13.026 1.00 85.00 104 ASN A C 1
ATOM 867 O O . ASN A 1 104 ? -7.943 -6.591 11.842 1.00 85.00 104 ASN A O 1
ATOM 871 N N . LEU A 1 105 ? -6.709 -6.565 13.715 1.00 85.38 105 LEU A N 1
ATOM 872 C CA . LEU A 1 105 ? -5.552 -5.904 13.107 1.00 85.38 105 LEU A CA 1
ATOM 873 C C . LEU A 1 105 ? -4.858 -6.885 12.158 1.00 85.38 105 LEU A C 1
ATOM 875 O O . LEU A 1 105 ? -4.276 -7.848 12.627 1.00 85.38 105 LEU A O 1
ATOM 879 N N . VAL A 1 106 ? -4.886 -6.644 10.851 1.00 88.69 106 VAL A N 1
ATOM 880 C CA . VAL A 1 106 ? -4.348 -7.569 9.838 1.00 88.69 106 VAL A CA 1
ATOM 881 C C . VAL A 1 106 ? -3.026 -7.101 9.238 1.00 88.69 106 VAL A C 1
ATOM 883 O O . VAL A 1 106 ? -2.174 -7.927 8.938 1.00 88.69 106 VAL A O 1
ATOM 886 N N . LEU A 1 107 ? -2.794 -5.793 9.113 1.00 90.56 107 LEU A N 1
ATOM 887 C CA . LEU A 1 107 ? -1.498 -5.256 8.684 1.00 90.56 107 LEU A CA 1
ATOM 888 C C . LEU A 1 107 ? -1.113 -4.050 9.528 1.00 90.56 107 LEU A C 1
ATOM 890 O O . LEU A 1 107 ? -1.959 -3.258 9.950 1.00 90.56 107 LEU A O 1
ATOM 894 N N . TYR A 1 108 ? 0.190 -3.883 9.710 1.00 89.88 108 TYR A N 1
ATOM 895 C CA . TYR A 1 108 ? 0.770 -2.681 10.283 1.00 89.88 108 TYR A CA 1
ATOM 896 C C . TYR A 1 108 ? 1.770 -2.078 9.300 1.00 89.88 108 TYR A C 1
ATOM 898 O O . TYR A 1 108 ? 2.738 -2.722 8.901 1.00 89.88 108 TYR A O 1
ATOM 906 N N . ILE A 1 109 ? 1.528 -0.840 8.890 1.00 91.25 109 ILE A N 1
ATOM 907 C CA . ILE A 1 109 ? 2.319 -0.118 7.896 1.00 91.25 109 ILE A CA 1
ATOM 908 C C . ILE A 1 109 ? 2.982 1.056 8.598 1.00 91.25 109 ILE A C 1
ATOM 910 O O . ILE A 1 109 ? 2.317 1.849 9.259 1.00 91.25 109 ILE A O 1
ATOM 914 N N . LYS A 1 110 ? 4.297 1.195 8.457 1.00 89.00 110 LYS A N 1
ATOM 915 C CA . LYS A 1 110 ? 5.052 2.260 9.119 1.00 89.00 110 LYS A CA 1
ATOM 916 C C . LYS A 1 110 ? 6.037 2.899 8.163 1.00 89.00 110 LYS A C 1
ATOM 918 O O . LYS A 1 110 ? 6.960 2.238 7.687 1.00 89.00 110 LYS A O 1
ATOM 923 N N . GLN A 1 111 ? 5.892 4.200 7.956 1.00 85.81 111 GLN A N 1
ATOM 924 C CA . GLN A 1 111 ? 6.913 4.994 7.296 1.00 85.81 111 GLN A CA 1
ATOM 925 C C . GLN A 1 111 ? 8.016 5.342 8.300 1.00 85.81 111 GLN A C 1
ATOM 927 O O . GLN A 1 111 ? 7.767 5.880 9.381 1.00 85.81 111 GLN A O 1
ATOM 932 N N . GLN A 1 112 ? 9.252 5.026 7.942 1.00 78.81 112 GLN A N 1
ATOM 933 C CA . GLN A 1 112 ? 10.446 5.526 8.604 1.00 78.81 112 GLN A CA 1
ATOM 934 C C . GLN A 1 112 ? 10.929 6.760 7.842 1.00 78.81 112 GLN A C 1
ATOM 936 O O . GLN A 1 112 ? 11.137 6.708 6.629 1.00 78.81 112 GLN A O 1
ATOM 941 N N . SER A 1 113 ? 11.105 7.867 8.563 1.00 63.16 113 SER A N 1
ATOM 942 C CA . SER A 1 113 ? 11.783 9.047 8.031 1.00 63.16 113 SER A CA 1
ATOM 943 C C . SER A 1 113 ? 13.265 8.968 8.391 1.00 63.16 113 SER A C 1
ATOM 945 O O . SER A 1 113 ? 13.607 8.686 9.542 1.00 63.16 113 SER A O 1
ATOM 947 N N . SER A 1 114 ? 14.131 9.181 7.401 1.00 58.03 114 SER A N 1
ATOM 948 C CA . SER A 1 114 ? 15.573 9.329 7.589 1.00 58.03 114 SER A CA 1
ATOM 949 C C . SER A 1 114 ? 15.985 10.758 7.260 1.00 58.03 114 SER A C 1
ATOM 951 O O . SER A 1 114 ? 15.471 11.365 6.320 1.00 58.03 114 SER A O 1
ATOM 953 N N . TRP A 1 115 ? 16.961 11.273 8.003 1.00 49.38 115 TRP A N 1
ATOM 954 C CA . TRP A 1 115 ? 17.545 12.600 7.800 1.00 49.38 115 TRP A CA 1
ATOM 955 C C . TRP A 1 115 ? 18.192 12.766 6.406 1.00 49.38 115 TRP A C 1
ATOM 957 O O . TRP A 1 115 ? 18.272 13.881 5.899 1.00 49.38 115 TRP A O 1
ATOM 967 N N . ASP A 1 116 ? 18.546 11.656 5.745 1.00 54.19 116 ASP A N 1
ATOM 968 C CA . ASP A 1 116 ? 19.157 11.594 4.406 1.00 54.19 116 ASP A CA 1
ATOM 969 C C . ASP A 1 116 ? 18.157 11.510 3.230 1.00 54.19 116 ASP A C 1
ATOM 971 O O . ASP A 1 116 ? 18.520 11.095 2.127 1.00 54.19 116 ASP A O 1
ATOM 975 N N . LYS A 1 117 ? 16.878 11.866 3.424 1.00 56.94 117 LYS A N 1
ATOM 976 C CA . LYS A 1 117 ? 15.816 11.834 2.382 1.00 56.94 117 LYS A CA 1
ATOM 977 C C . LYS A 1 117 ? 15.523 10.456 1.765 1.00 56.94 117 LYS A C 1
ATOM 979 O O . LYS A 1 117 ? 14.752 10.365 0.813 1.00 56.94 117 LYS A O 1
ATOM 984 N N . LYS A 1 118 ? 16.105 9.377 2.294 1.00 61.31 118 LYS A N 1
ATOM 985 C CA . LYS A 1 118 ? 15.679 8.006 1.992 1.00 61.31 118 LYS A CA 1
ATOM 986 C C . LYS A 1 118 ? 14.457 7.698 2.840 1.00 61.31 118 LYS A C 1
ATOM 988 O O . LYS A 1 118 ? 14.572 7.442 4.038 1.00 61.31 118 LYS A O 1
ATOM 993 N N . GLU A 1 119 ? 13.292 7.767 2.216 1.00 83.44 119 GLU A N 1
ATOM 994 C CA . GLU A 1 119 ? 12.037 7.379 2.842 1.00 83.44 119 GLU A CA 1
ATOM 995 C C . GLU A 1 119 ? 11.809 5.888 2.599 1.00 83.44 119 GLU A C 1
ATOM 997 O O . GLU A 1 119 ? 11.899 5.409 1.467 1.00 83.44 119 GLU A O 1
ATOM 1002 N N . ARG A 1 120 ? 11.506 5.150 3.667 1.00 90.19 120 ARG A N 1
ATOM 1003 C CA . ARG A 1 120 ? 11.138 3.737 3.578 1.00 90.19 120 ARG A CA 1
ATOM 1004 C C . ARG A 1 120 ? 9.804 3.517 4.256 1.00 90.19 120 ARG A C 1
ATOM 1006 O O . ARG A 1 120 ? 9.601 3.950 5.389 1.00 90.19 120 ARG A O 1
ATOM 1013 N N . ILE A 1 121 ? 8.914 2.799 3.590 1.00 92.94 121 ILE A N 1
ATOM 1014 C CA . ILE A 1 121 ? 7.671 2.312 4.183 1.00 92.94 121 ILE A CA 1
ATOM 1015 C C . ILE A 1 121 ? 7.841 0.826 4.422 1.00 92.94 121 ILE A C 1
ATOM 1017 O O . ILE A 1 121 ? 8.123 0.087 3.489 1.00 92.94 121 ILE A O 1
ATOM 1021 N N . ASN A 1 122 ? 7.679 0.386 5.660 1.00 93.88 122 ASN A N 1
ATOM 1022 C CA . ASN A 1 122 ? 7.729 -1.024 6.009 1.00 93.88 122 ASN A CA 1
ATOM 1023 C C . ASN A 1 122 ? 6.316 -1.550 6.238 1.00 93.88 122 ASN A C 1
ATOM 1025 O O . ASN A 1 122 ? 5.486 -0.869 6.848 1.00 93.88 122 ASN A O 1
ATOM 1029 N N . VAL A 1 123 ? 6.075 -2.768 5.772 1.00 93.88 123 VAL A N 1
ATOM 1030 C CA . VAL A 1 123 ? 4.821 -3.498 5.942 1.00 93.88 123 VAL A CA 1
ATOM 1031 C C . VAL A 1 123 ? 5.084 -4.687 6.842 1.00 93.88 123 VAL A C 1
ATOM 1033 O O . VAL A 1 123 ? 6.034 -5.442 6.621 1.00 93.88 123 VAL A O 1
ATOM 1036 N N . TYR A 1 124 ? 4.238 -4.850 7.850 1.00 91.31 124 TYR A N 1
ATOM 1037 C CA . TYR A 1 124 ? 4.355 -5.911 8.830 1.00 91.31 124 TYR A CA 1
ATOM 1038 C C . TYR A 1 124 ? 3.053 -6.688 8.974 1.00 91.31 124 TYR A C 1
ATOM 1040 O O . TYR A 1 124 ? 1.965 -6.104 8.962 1.00 91.31 124 TYR A O 1
ATOM 1048 N N . ILE A 1 125 ? 3.191 -7.990 9.209 1.00 88.69 125 ILE A N 1
ATOM 1049 C CA . ILE A 1 125 ? 2.114 -8.828 9.728 1.00 88.69 125 ILE A CA 1
ATOM 1050 C C . ILE A 1 125 ? 2.159 -8.747 11.263 1.00 88.69 125 ILE A C 1
ATOM 1052 O O . ILE A 1 125 ? 3.195 -9.072 11.860 1.00 88.69 125 ILE A O 1
ATOM 1056 N N . PRO A 1 126 ? 1.077 -8.291 11.913 1.00 84.75 126 PRO A N 1
ATOM 1057 C CA . PRO A 1 126 ? 0.953 -8.294 13.362 1.00 84.75 126 PRO A CA 1
ATOM 1058 C C . PRO A 1 126 ? 0.816 -9.732 13.875 1.00 84.75 126 PRO A C 1
ATOM 1060 O O . PRO A 1 126 ? 0.218 -10.598 13.241 1.00 84.75 126 PRO A O 1
ATOM 1063 N N . GLY A 1 127 ? 1.364 -9.989 15.051 1.00 78.94 127 GLY A N 1
ATOM 1064 C CA . GLY A 1 127 ? 1.302 -11.281 15.709 1.00 78.94 127 GLY A CA 1
ATOM 1065 C C . GLY A 1 127 ? 1.674 -11.162 17.177 1.00 78.94 127 GLY A C 1
ATOM 1066 O O . GLY A 1 127 ? 1.919 -10.071 17.695 1.00 78.94 127 GLY A O 1
ATOM 1067 N N . HIS A 1 128 ? 1.713 -12.300 17.857 1.00 73.25 128 HIS A N 1
ATOM 1068 C CA . HIS A 1 128 ? 2.169 -12.387 19.235 1.00 73.25 128 HIS A CA 1
ATOM 1069 C C . HIS A 1 128 ? 3.176 -13.522 19.364 1.00 73.25 128 HIS A C 1
ATOM 1071 O O . HIS A 1 128 ? 3.063 -14.538 18.677 1.00 73.25 128 HIS A O 1
ATOM 1077 N N . ASP A 1 129 ? 4.165 -13.347 20.234 1.00 75.81 129 ASP A N 1
ATOM 1078 C CA . ASP A 1 129 ? 5.061 -14.435 20.601 1.00 75.81 129 ASP A CA 1
ATOM 1079 C C . ASP A 1 129 ? 4.377 -15.424 21.563 1.00 75.81 129 ASP A C 1
ATOM 1081 O O . ASP A 1 129 ? 3.250 -15.220 22.020 1.00 75.81 129 ASP A O 1
ATOM 1085 N N . GLN A 1 130 ? 5.085 -16.501 21.912 1.00 74.00 130 GLN A N 1
ATOM 1086 C CA . GLN A 1 130 ? 4.621 -17.520 22.864 1.00 74.00 130 GLN A CA 1
ATOM 1087 C C . GLN A 1 130 ? 4.256 -16.974 24.260 1.00 74.00 130 GLN A C 1
ATOM 1089 O O . GLN A 1 130 ? 3.603 -17.664 25.039 1.00 74.00 130 GLN A O 1
ATOM 1094 N N . PHE A 1 131 ? 4.661 -15.744 24.583 1.00 75.06 131 PHE A N 1
ATOM 1095 C CA . PHE A 1 131 ? 4.363 -15.064 25.843 1.00 75.06 131 PHE A CA 1
ATOM 1096 C C . PHE A 1 131 ? 3.236 -14.030 25.696 1.00 75.06 131 PHE A C 1
ATOM 1098 O O . PHE A 1 131 ? 2.988 -13.253 26.618 1.00 75.06 131 PHE A O 1
ATOM 1105 N N . GLY A 1 132 ? 2.566 -13.986 24.541 1.00 69.69 132 GLY A N 1
ATOM 1106 C CA . GLY A 1 132 ? 1.507 -13.025 24.242 1.00 69.69 132 GLY A CA 1
ATOM 1107 C C . GLY A 1 132 ? 2.013 -11.608 23.964 1.00 69.69 132 GLY A C 1
ATOM 1108 O O . GLY A 1 132 ? 1.203 -10.687 23.822 1.00 69.69 132 GLY A O 1
ATOM 1109 N N . ARG A 1 133 ? 3.329 -11.389 23.863 1.00 73.00 133 ARG A N 1
ATOM 1110 C CA . ARG A 1 133 ? 3.891 -10.067 23.556 1.00 73.00 133 ARG A CA 1
ATOM 1111 C C . ARG A 1 133 ? 3.718 -9.785 22.073 1.00 73.00 133 ARG A C 1
ATOM 1113 O O . ARG A 1 133 ? 3.973 -10.656 21.248 1.00 73.00 133 ARG A O 1
ATOM 1120 N N . PHE A 1 134 ? 3.300 -8.567 21.742 1.00 71.00 134 PHE A N 1
ATOM 1121 C CA . PHE A 1 134 ? 3.127 -8.149 20.354 1.00 71.00 134 PHE A CA 1
ATOM 1122 C C . PHE A 1 134 ? 4.442 -8.279 19.574 1.00 71.00 134 PHE A C 1
ATOM 1124 O O . PHE A 1 134 ? 5.485 -7.780 20.004 1.00 71.00 134 PHE A O 1
ATOM 1131 N N . GLN A 1 135 ? 4.373 -8.921 18.414 1.00 80.44 135 GLN A N 1
ATOM 1132 C CA . GLN A 1 135 ? 5.466 -9.077 17.467 1.00 80.44 135 GLN A CA 1
ATOM 1133 C C . GLN A 1 135 ? 4.981 -8.657 16.080 1.00 80.44 135 GLN A C 1
ATOM 1135 O O . GLN A 1 135 ? 3.886 -9.011 15.662 1.00 80.44 135 GLN A O 1
ATOM 1140 N N . ALA A 1 136 ? 5.809 -7.917 15.351 1.00 81.44 136 ALA A N 1
ATOM 1141 C CA . ALA A 1 136 ? 5.530 -7.515 13.979 1.00 81.44 136 ALA A CA 1
ATOM 1142 C C . ALA A 1 136 ? 6.548 -8.192 13.057 1.00 81.44 136 ALA A C 1
ATOM 1144 O O . ALA A 1 136 ? 7.746 -7.919 13.156 1.00 81.44 136 ALA A O 1
ATOM 1145 N N . LYS A 1 137 ? 6.086 -9.096 12.190 1.00 86.69 137 LYS A N 1
ATOM 1146 C CA . LYS A 1 137 ? 6.944 -9.788 11.217 1.00 86.69 137 LYS A CA 1
ATOM 1147 C C . LYS A 1 137 ? 7.040 -8.963 9.935 1.00 86.69 137 LYS A C 1
ATOM 1149 O O . LYS A 1 137 ? 5.993 -8.523 9.460 1.00 86.69 137 LYS A O 1
ATOM 1154 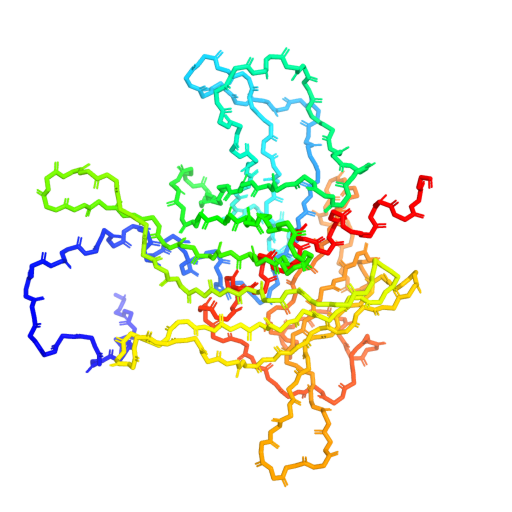N N . PRO A 1 138 ? 8.238 -8.723 9.377 1.00 90.31 138 PRO A N 1
ATOM 1155 C CA . PRO A 1 138 ? 8.363 -8.005 8.114 1.00 90.31 138 PRO A CA 1
ATOM 1156 C C . PRO A 1 138 ? 7.705 -8.806 6.985 1.00 90.31 138 PRO A C 1
ATOM 1158 O O . PRO A 1 138 ? 7.933 -10.004 6.860 1.00 90.31 138 PRO A O 1
ATOM 1161 N N . LEU A 1 139 ? 6.888 -8.128 6.182 1.00 91.88 139 LEU A N 1
ATOM 1162 C CA . LEU A 1 139 ? 6.253 -8.682 4.983 1.00 91.88 139 LEU A CA 1
ATOM 1163 C C . LEU A 1 139 ? 6.873 -8.104 3.709 1.00 91.88 139 LEU A C 1
ATOM 1165 O O . LEU A 1 139 ? 7.048 -8.792 2.710 1.00 91.88 139 LEU A O 1
ATOM 1169 N N . GLY A 1 140 ? 7.227 -6.823 3.745 1.00 93.62 140 GLY A N 1
ATOM 1170 C CA . GLY A 1 140 ? 7.802 -6.130 2.605 1.00 93.62 140 GLY A CA 1
ATOM 1171 C C . GLY A 1 140 ? 8.095 -4.672 2.921 1.00 93.62 140 GLY A C 1
ATOM 1172 O O . GLY A 1 140 ? 7.852 -4.190 4.034 1.00 93.62 140 GLY A O 1
ATOM 1173 N N . CYS A 1 141 ? 8.637 -3.961 1.944 1.00 95.31 141 CYS A N 1
ATOM 1174 C CA . CYS A 1 141 ? 8.887 -2.537 2.064 1.00 95.31 141 CYS A CA 1
ATOM 1175 C C . CYS A 1 141 ? 8.776 -1.809 0.724 1.00 95.31 141 CYS A C 1
ATOM 1177 O O . CYS A 1 141 ? 8.786 -2.409 -0.350 1.00 95.31 141 CYS A O 1
ATOM 1179 N N . VAL A 1 142 ? 8.672 -0.488 0.811 1.00 95.50 142 VAL A N 1
ATOM 1180 C CA . VAL A 1 142 ? 8.725 0.423 -0.325 1.00 95.50 142 VAL A CA 1
ATOM 1181 C C . VAL A 1 142 ? 9.851 1.410 -0.076 1.00 95.50 142 VAL A C 1
ATOM 1183 O O . VAL A 1 142 ? 9.801 2.180 0.887 1.00 95.50 142 VAL A O 1
ATOM 1186 N N . ASP A 1 143 ? 10.864 1.368 -0.932 1.00 93.25 143 ASP A N 1
ATOM 1187 C CA . ASP A 1 143 ? 11.958 2.334 -0.937 1.00 93.25 143 ASP A CA 1
ATOM 1188 C C . ASP A 1 143 ? 11.592 3.493 -1.855 1.00 93.25 143 ASP A C 1
ATOM 1190 O O . ASP A 1 143 ? 11.365 3.298 -3.047 1.00 93.25 143 ASP A O 1
ATOM 1194 N N . ILE A 1 144 ? 11.544 4.702 -1.304 1.00 89.94 144 ILE A N 1
ATOM 1195 C CA . ILE A 1 144 ? 11.177 5.905 -2.045 1.00 89.94 144 ILE A CA 1
ATOM 1196 C C . ILE A 1 144 ? 12.427 6.745 -2.262 1.00 89.94 144 ILE A C 1
ATOM 1198 O O . ILE A 1 144 ? 13.145 7.097 -1.321 1.00 89.94 144 ILE A O 1
ATOM 1202 N N . THR A 1 145 ? 12.673 7.095 -3.519 1.00 87.69 145 THR A N 1
ATOM 1203 C CA . THR A 1 145 ? 13.797 7.943 -3.919 1.00 87.69 145 THR A CA 1
ATOM 1204 C C . THR A 1 145 ? 13.349 9.051 -4.870 1.00 87.69 145 THR A C 1
ATOM 1206 O O . THR A 1 145 ? 12.247 9.025 -5.418 1.00 87.69 145 THR A O 1
ATOM 1209 N N . GLY A 1 146 ? 14.205 10.055 -5.059 1.00 84.12 146 GLY A N 1
ATOM 1210 C CA . GLY A 1 146 ? 13.939 11.181 -5.954 1.00 84.12 146 GLY A CA 1
ATOM 1211 C C . GLY A 1 146 ? 13.206 12.364 -5.297 1.00 84.12 146 GLY A C 1
ATOM 1212 O O . GLY A 1 146 ? 12.817 12.314 -4.129 1.00 84.12 146 GLY A O 1
ATOM 1213 N N . PRO A 1 147 ? 13.067 13.487 -6.022 1.00 79.62 147 PRO A N 1
ATOM 1214 C CA . PRO A 1 147 ? 12.419 14.699 -5.519 1.00 79.62 147 PRO A CA 1
ATOM 1215 C C . PRO A 1 147 ? 10.888 14.562 -5.430 1.00 79.62 147 PRO A C 1
ATOM 1217 O O . PRO A 1 147 ? 10.280 13.775 -6.146 1.00 79.62 147 PRO A O 1
ATOM 1220 N N . LEU A 1 148 ? 10.222 15.421 -4.643 1.00 73.81 148 LEU A N 1
ATOM 1221 C CA . LEU A 1 148 ? 8.751 15.416 -4.468 1.00 73.81 148 LEU A CA 1
ATOM 1222 C C . LEU A 1 148 ? 7.951 15.478 -5.784 1.00 73.81 148 LEU A C 1
ATOM 1224 O O . LEU A 1 148 ? 6.849 14.933 -5.885 1.00 73.81 148 LEU A O 1
ATOM 1228 N N . ALA A 1 149 ? 8.494 16.147 -6.803 1.00 75.19 149 ALA A N 1
ATOM 1229 C CA . ALA A 1 149 ? 7.857 16.261 -8.111 1.00 75.19 149 ALA A CA 1
ATOM 1230 C C . ALA A 1 149 ? 7.864 14.939 -8.901 1.00 75.19 149 ALA A C 1
ATOM 1232 O O . ALA A 1 149 ? 6.930 14.695 -9.668 1.00 75.19 149 ALA A O 1
ATOM 1233 N N . LYS A 1 150 ? 8.894 14.107 -8.696 1.00 85.06 150 LYS A N 1
ATOM 1234 C CA . LYS A 1 150 ? 9.145 12.841 -9.391 1.00 85.06 150 LYS A CA 1
ATOM 1235 C C . LYS A 1 150 ? 9.822 11.864 -8.427 1.00 85.06 150 LYS A C 1
ATOM 1237 O O . LYS A 1 150 ? 11.046 11.786 -8.358 1.00 85.06 150 LYS A O 1
ATOM 1242 N N . ARG A 1 151 ? 8.996 11.156 -7.667 1.00 86.81 151 ARG A N 1
ATOM 1243 C CA . ARG A 1 151 ? 9.398 10.055 -6.793 1.00 86.81 151 ARG A CA 1
ATOM 1244 C C . ARG A 1 151 ? 9.377 8.735 -7.551 1.00 86.81 151 ARG A C 1
ATOM 1246 O O . ARG A 1 151 ? 8.456 8.506 -8.341 1.00 86.81 151 ARG A O 1
ATOM 1253 N N . ASP A 1 152 ? 10.360 7.902 -7.261 1.00 90.94 152 ASP A N 1
ATOM 1254 C CA . ASP A 1 152 ? 10.447 6.507 -7.672 1.00 90.94 152 ASP A CA 1
ATOM 1255 C C . ASP A 1 152 ? 10.234 5.628 -6.437 1.00 90.94 152 ASP A C 1
ATOM 1257 O O . ASP A 1 152 ? 10.950 5.763 -5.440 1.00 90.94 152 ASP A O 1
ATOM 1261 N N . TYR A 1 153 ? 9.202 4.795 -6.492 1.00 94.06 153 TYR A N 1
ATOM 1262 C CA . TYR A 1 153 ? 8.835 3.851 -5.450 1.00 94.06 153 TYR A CA 1
ATOM 1263 C C . TYR A 1 153 ? 9.278 2.466 -5.909 1.00 94.06 153 TYR A C 1
ATOM 1265 O O . TYR A 1 153 ? 8.673 1.908 -6.819 1.00 94.06 153 TYR A O 1
ATOM 1273 N N . ASN A 1 154 ? 10.288 1.895 -5.261 1.00 95.00 154 ASN A N 1
ATOM 1274 C CA . ASN A 1 154 ? 10.722 0.522 -5.492 1.00 95.00 154 ASN A CA 1
ATOM 1275 C C . ASN A 1 154 ? 10.032 -0.410 -4.483 1.00 95.00 154 ASN A C 1
ATOM 1277 O O . ASN A 1 154 ? 10.243 -0.278 -3.273 1.00 95.00 154 ASN A O 1
ATOM 1281 N N . LEU A 1 155 ? 9.196 -1.323 -4.977 1.00 95.56 155 LEU A N 1
ATOM 1282 C CA . LEU A 1 155 ? 8.373 -2.223 -4.178 1.00 95.56 155 LEU A CA 1
ATOM 1283 C C . LEU A 1 155 ? 9.100 -3.551 -3.970 1.00 95.56 155 LEU A C 1
ATOM 1285 O O . LEU A 1 155 ? 9.537 -4.189 -4.933 1.00 95.56 155 LEU A O 1
ATOM 1289 N N . LYS A 1 156 ? 9.204 -3.977 -2.709 1.00 94.94 156 LYS A N 1
ATOM 1290 C CA . LYS A 1 156 ? 9.967 -5.163 -2.319 1.00 94.94 156 LYS A CA 1
ATOM 1291 C C . LYS A 1 156 ? 9.199 -6.054 -1.359 1.00 94.94 156 LYS A C 1
ATOM 1293 O O . LYS A 1 156 ? 8.605 -5.562 -0.400 1.00 94.94 156 LYS A O 1
ATOM 1298 N N . VAL A 1 157 ? 9.277 -7.359 -1.573 1.00 93.00 157 VAL A N 1
ATOM 1299 C CA . VAL A 1 157 ? 8.784 -8.378 -0.636 1.00 93.00 157 VAL A CA 1
ATOM 1300 C C . VAL A 1 157 ? 9.939 -8.911 0.203 1.00 93.00 157 VAL A C 1
ATOM 1302 O O . VAL A 1 157 ? 11.092 -8.855 -0.224 1.00 93.00 157 VAL A O 1
ATOM 1305 N N . TYR A 1 158 ? 9.649 -9.350 1.424 1.00 91.56 158 TYR A N 1
ATOM 1306 C CA . TYR A 1 158 ? 10.651 -9.955 2.296 1.00 91.56 158 TYR A CA 1
ATOM 1307 C C . TYR A 1 158 ? 10.763 -11.456 2.009 1.00 91.56 158 TYR A C 1
ATOM 1309 O O . TYR A 1 158 ? 9.799 -12.195 2.206 1.00 91.56 158 TYR A O 1
ATOM 1317 N N . ASP A 1 159 ? 11.936 -11.902 1.567 1.00 87.06 159 ASP A N 1
ATOM 1318 C CA . ASP A 1 159 ? 12.275 -13.316 1.443 1.00 87.06 159 ASP A CA 1
ATOM 1319 C C . ASP A 1 159 ? 12.757 -13.830 2.805 1.00 87.06 159 ASP A C 1
ATOM 1321 O O . ASP A 1 159 ? 13.771 -13.379 3.344 1.00 87.06 159 ASP A O 1
ATOM 1325 N N . VAL A 1 160 ? 12.002 -14.772 3.374 1.00 83.94 160 VAL A N 1
ATOM 1326 C CA . VAL A 1 160 ? 12.289 -15.358 4.689 1.00 83.94 160 VAL A CA 1
ATOM 1327 C C . VAL A 1 160 ? 13.480 -16.317 4.645 1.00 83.94 160 VAL A C 1
ATOM 1329 O O . VAL A 1 160 ? 14.190 -16.425 5.640 1.00 83.94 160 VAL A O 1
ATOM 1332 N N . ALA A 1 161 ? 13.707 -17.015 3.530 1.00 83.00 161 ALA A N 1
ATOM 1333 C CA . AL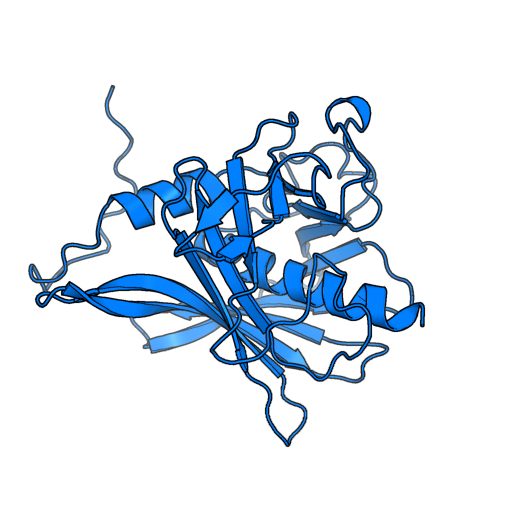A A 1 161 ? 14.804 -17.973 3.404 1.00 83.00 161 ALA A CA 1
ATOM 1334 C C . ALA A 1 161 ? 16.155 -17.256 3.298 1.00 83.00 161 ALA A C 1
ATOM 1336 O O . ALA A 1 161 ? 17.143 -17.685 3.890 1.00 83.00 161 ALA A O 1
ATOM 1337 N N . GLU A 1 162 ? 16.173 -16.145 2.568 1.00 85.44 162 GLU A N 1
ATOM 1338 C CA . GLU A 1 162 ? 17.372 -15.351 2.295 1.00 85.44 162 GLU A CA 1
ATOM 1339 C C . GLU A 1 162 ? 17.538 -14.155 3.251 1.00 85.44 162 GLU A C 1
ATOM 1341 O O . GLU A 1 162 ? 18.514 -13.410 3.157 1.00 85.44 162 GLU A O 1
ATOM 1346 N N . GLU A 1 163 ? 16.563 -13.944 4.141 1.00 89.06 163 GLU A N 1
ATOM 1347 C CA . GLU A 1 163 ? 16.457 -12.818 5.078 1.00 89.06 163 GLU A CA 1
ATOM 1348 C C . GLU A 1 163 ? 16.661 -11.433 4.425 1.00 89.06 163 GLU A C 1
ATOM 1350 O O . GLU A 1 163 ? 17.184 -10.496 5.041 1.00 89.06 163 GLU A O 1
ATOM 1355 N N . LYS A 1 164 ? 16.224 -11.270 3.170 1.00 91.06 164 LYS A N 1
ATOM 1356 C CA . LYS A 1 164 ? 16.453 -10.064 2.355 1.00 91.06 164 LYS A CA 1
ATOM 1357 C C . LYS A 1 164 ? 15.168 -9.530 1.728 1.00 91.06 164 LYS A C 1
ATOM 1359 O O . LYS A 1 164 ? 14.118 -10.153 1.783 1.00 91.06 164 LYS A O 1
ATOM 1364 N N . PHE A 1 165 ? 15.253 -8.338 1.140 1.00 91.00 165 PHE A N 1
ATOM 1365 C CA . PHE A 1 165 ? 14.142 -7.735 0.404 1.00 91.00 165 PHE A CA 1
ATOM 1366 C C . PHE A 1 165 ? 14.386 -7.806 -1.099 1.00 91.00 165 PHE A C 1
ATOM 1368 O O . PHE A 1 165 ? 15.315 -7.158 -1.594 1.00 91.00 165 PHE A O 1
ATOM 1375 N N . ASP A 1 166 ? 13.501 -8.493 -1.812 1.00 90.62 166 ASP A N 1
ATOM 1376 C CA . ASP A 1 166 ? 13.577 -8.662 -3.259 1.00 90.62 166 ASP A CA 1
ATOM 1377 C C . ASP A 1 166 ? 12.583 -7.747 -3.967 1.00 90.62 166 ASP A C 1
ATOM 1379 O O . ASP A 1 166 ? 11.409 -7.648 -3.604 1.00 90.62 166 ASP A O 1
ATOM 1383 N N . SER A 1 167 ? 13.087 -7.019 -4.964 1.00 92.81 167 SER A N 1
ATOM 1384 C CA . SER A 1 167 ? 12.291 -6.049 -5.719 1.00 92.81 167 SER A CA 1
ATOM 1385 C C . SER A 1 167 ? 11.445 -6.774 -6.752 1.00 92.81 167 SER A C 1
ATOM 1387 O O . SER A 1 167 ? 11.975 -7.581 -7.511 1.00 92.81 167 SER A O 1
ATOM 1389 N N . PHE A 1 168 ? 10.154 -6.458 -6.809 1.00 90.69 168 PHE A N 1
ATOM 1390 C CA . PHE A 1 168 ? 9.240 -7.061 -7.784 1.00 90.69 168 PHE A CA 1
ATOM 1391 C C . PHE A 1 168 ? 8.687 -6.052 -8.789 1.00 90.69 168 PHE A C 1
ATOM 1393 O O . PHE A 1 168 ? 8.229 -6.434 -9.860 1.00 90.69 168 PHE A O 1
ATOM 1400 N N . GLY A 1 169 ? 8.721 -4.761 -8.469 1.00 92.56 169 GLY A N 1
ATOM 1401 C CA . GLY A 1 169 ? 8.215 -3.732 -9.361 1.00 92.56 169 GLY A CA 1
ATOM 1402 C C . GLY A 1 169 ? 8.510 -2.334 -8.856 1.00 92.56 169 GLY A C 1
ATOM 1403 O O . GLY A 1 169 ? 8.981 -2.138 -7.735 1.00 92.56 169 GLY A O 1
ATOM 1404 N N . HIS A 1 170 ? 8.221 -1.353 -9.699 1.00 93.88 170 HIS A N 1
ATOM 1405 C CA . HIS A 1 170 ? 8.439 0.049 -9.387 1.00 93.88 170 HIS A CA 1
ATOM 1406 C C . HIS A 1 170 ? 7.277 0.924 -9.862 1.00 93.88 170 HIS A C 1
ATOM 1408 O O . HIS A 1 170 ? 6.567 0.584 -10.812 1.00 93.88 170 HIS A O 1
ATOM 1414 N N . ILE A 1 171 ? 7.075 2.055 -9.187 1.00 94.00 171 ILE A N 1
ATOM 1415 C CA . ILE A 1 171 ? 6.114 3.092 -9.569 1.00 94.00 171 ILE A CA 1
ATOM 1416 C C . ILE A 1 171 ? 6.874 4.407 -9.715 1.00 94.00 171 ILE A C 1
ATOM 1418 O O . ILE A 1 171 ? 7.374 4.970 -8.740 1.00 94.00 171 ILE A O 1
ATOM 1422 N N . ILE A 1 172 ? 6.881 4.949 -10.930 1.00 91.38 172 ILE A N 1
ATOM 1423 C CA . ILE A 1 172 ? 7.438 6.275 -11.204 1.00 91.38 172 ILE A CA 1
ATOM 1424 C C . ILE A 1 172 ? 6.301 7.286 -11.220 1.00 91.38 172 ILE A C 1
ATOM 1426 O O . ILE A 1 172 ? 5.409 7.248 -12.068 1.00 91.38 172 ILE A O 1
ATOM 1430 N N . THR A 1 173 ? 6.349 8.237 -10.294 1.00 88.69 173 THR A N 1
ATOM 1431 C CA . THR A 1 173 ? 5.371 9.326 -10.250 1.00 88.69 173 THR A CA 1
ATOM 1432 C C . THR A 1 173 ? 5.735 10.434 -11.230 1.00 88.69 173 THR A C 1
ATOM 1434 O O . THR A 1 173 ? 6.905 10.731 -11.460 1.00 88.69 173 THR A O 1
ATOM 1437 N N . SER A 1 174 ? 4.718 11.096 -11.778 1.00 85.44 174 SER A N 1
ATOM 1438 C CA . SER A 1 174 ? 4.880 12.311 -12.579 1.00 85.44 174 SER A CA 1
ATOM 1439 C C . SER A 1 174 ? 4.088 13.472 -11.968 1.00 85.44 174 SER A C 1
ATOM 1441 O O . SER A 1 174 ? 3.131 13.245 -11.214 1.00 85.44 174 SER A O 1
ATOM 1443 N N . PRO A 1 175 ? 4.452 14.734 -12.254 1.00 75.56 175 PRO A N 1
ATOM 1444 C CA . PRO A 1 175 ? 3.658 15.880 -11.828 1.00 75.56 175 PRO A CA 1
ATOM 1445 C C . PRO A 1 175 ? 2.212 15.755 -12.328 1.00 75.56 175 PRO A C 1
ATOM 1447 O O . PRO A 1 175 ? 1.991 15.521 -13.511 1.00 75.56 175 PRO A O 1
ATOM 1450 N N . ARG A 1 176 ? 1.236 15.928 -11.425 1.00 77.19 176 ARG A N 1
ATOM 1451 C CA . ARG A 1 176 ? -0.215 15.851 -11.706 1.00 77.19 176 ARG A CA 1
ATOM 1452 C C . ARG A 1 176 ? -0.732 14.494 -12.211 1.00 77.19 176 ARG A C 1
ATOM 1454 O O . ARG A 1 176 ? -1.876 14.428 -12.645 1.00 77.19 176 ARG A O 1
ATOM 1461 N N . ALA A 1 177 ? 0.064 13.426 -12.143 1.00 83.94 177 ALA A N 1
ATOM 1462 C CA . ALA A 1 177 ? -0.438 12.088 -12.435 1.00 83.94 177 ALA A CA 1
ATOM 1463 C C . ALA A 1 177 ? -1.516 11.692 -11.413 1.00 83.94 177 ALA A C 1
ATOM 1465 O O . ALA A 1 177 ? -1.315 11.865 -10.211 1.00 83.94 177 ALA A O 1
ATOM 1466 N N . SER A 1 178 ? -2.639 11.170 -11.901 1.00 84.94 178 SER A N 1
ATOM 1467 C CA . SER A 1 178 ? -3.715 10.560 -11.106 1.00 84.94 178 SER A CA 1
ATOM 1468 C C . SER A 1 178 ? -3.707 9.032 -11.180 1.00 84.94 178 SER A C 1
ATOM 1470 O O . SER A 1 178 ? -4.503 8.396 -10.500 1.00 84.94 178 SER A O 1
ATOM 1472 N N . LYS A 1 179 ? -2.831 8.452 -12.007 1.00 89.56 179 LYS A N 1
ATOM 1473 C CA . LYS A 1 179 ? -2.722 7.018 -12.284 1.00 89.56 179 LYS A CA 1
ATOM 1474 C C . LYS A 1 179 ? -1.273 6.594 -12.129 1.00 89.56 179 LYS A C 1
ATOM 1476 O O . LYS A 1 179 ? -0.372 7.278 -12.626 1.00 89.56 179 LYS A O 1
ATOM 1481 N N . PHE A 1 180 ? -1.052 5.480 -11.453 1.00 92.25 180 PHE A N 1
ATOM 1482 C CA . PHE A 1 180 ? 0.275 5.024 -11.070 1.00 92.25 180 PHE A CA 1
ATOM 1483 C C . PHE A 1 180 ? 0.408 3.534 -11.363 1.00 92.25 180 PHE A C 1
ATOM 1485 O O . PHE A 1 180 ? -0.103 2.698 -10.626 1.00 92.25 180 PHE A O 1
ATOM 1492 N N . ALA A 1 181 ? 1.095 3.217 -12.459 1.00 92.94 181 ALA A N 1
ATOM 1493 C CA . ALA A 1 181 ? 1.354 1.850 -12.892 1.00 92.94 181 ALA A CA 1
ATOM 1494 C C . ALA A 1 181 ? 2.478 1.215 -12.066 1.00 92.94 181 ALA A C 1
ATOM 1496 O O . ALA A 1 181 ? 3.542 1.818 -11.913 1.00 92.94 181 ALA A O 1
ATOM 1497 N N . VAL A 1 182 ? 2.259 -0.015 -11.600 1.00 94.12 182 VAL A N 1
ATOM 1498 C CA . VAL A 1 182 ? 3.318 -0.890 -11.091 1.00 94.12 182 VAL A CA 1
ATOM 1499 C C . VAL A 1 182 ? 3.942 -1.590 -12.280 1.00 94.12 182 VAL A C 1
ATOM 1501 O O . VAL A 1 182 ? 3.314 -2.447 -12.908 1.00 94.12 182 VAL A O 1
ATOM 1504 N N . ARG A 1 183 ? 5.177 -1.211 -12.586 1.00 91.88 183 ARG A N 1
ATOM 1505 C CA . ARG A 1 183 ? 5.913 -1.734 -13.728 1.00 91.88 183 ARG A CA 1
ATOM 1506 C C . ARG A 1 183 ? 6.965 -2.724 -13.284 1.00 91.88 183 ARG A C 1
ATOM 1508 O O . ARG A 1 183 ? 7.663 -2.491 -12.293 1.00 91.88 183 ARG A O 1
ATOM 1515 N N . THR A 1 184 ? 7.106 -3.796 -14.045 1.00 86.00 184 THR A N 1
ATOM 1516 C CA . THR A 1 184 ? 8.225 -4.723 -13.905 1.00 86.00 184 THR A CA 1
ATOM 1517 C C . THR A 1 184 ? 9.068 -4.727 -15.170 1.00 86.00 184 THR A C 1
ATOM 1519 O O . THR A 1 184 ? 8.574 -4.501 -16.275 1.00 86.00 184 THR A O 1
ATOM 1522 N N . LEU A 1 185 ? 10.360 -4.961 -14.976 1.00 65.25 185 LEU A N 1
ATOM 1523 C CA . LEU A 1 185 ? 11.275 -5.346 -16.034 1.00 65.25 185 LEU A CA 1
ATOM 1524 C C . LEU A 1 185 ? 11.526 -6.834 -15.831 1.00 65.25 185 LEU A C 1
ATOM 1526 O O . LEU A 1 185 ? 12.240 -7.218 -14.903 1.00 65.25 185 LEU A O 1
ATOM 1530 N N . VAL A 1 186 ? 10.921 -7.673 -16.667 1.00 61.19 186 VAL A N 1
ATOM 1531 C CA . VAL A 1 186 ? 11.250 -9.099 -16.679 1.00 61.19 186 VAL A CA 1
ATOM 1532 C C . VAL A 1 186 ? 12.697 -9.224 -17.172 1.00 61.19 186 VAL A C 1
ATOM 1534 O O . VAL A 1 186 ? 13.013 -8.711 -18.248 1.00 61.19 186 VAL A O 1
ATOM 1537 N N . PRO A 1 187 ? 13.615 -9.858 -16.416 1.00 51.09 187 PRO A N 1
ATOM 1538 C CA . PRO A 1 187 ? 14.986 -10.045 -16.874 1.00 51.09 187 PRO A CA 1
ATOM 1539 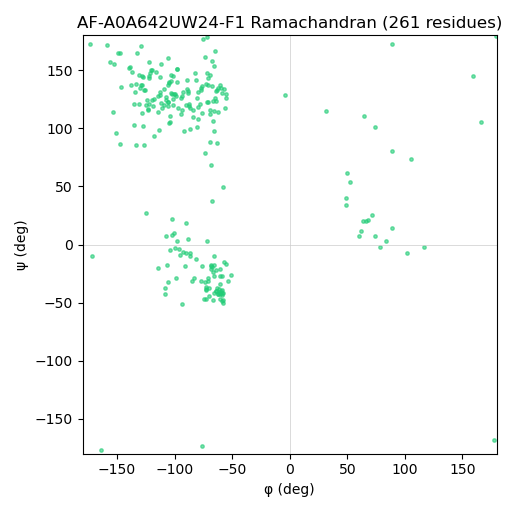C C . PRO A 1 187 ? 15.015 -10.783 -18.218 1.00 51.09 187 PRO A C 1
ATOM 1541 O O . PRO A 1 187 ? 14.585 -11.929 -18.310 1.00 51.09 187 PRO A O 1
ATOM 1544 N N . GLY A 1 188 ? 15.531 -10.120 -19.256 1.00 56.16 188 GLY A N 1
ATOM 1545 C CA . GLY A 1 188 ? 15.590 -10.655 -20.621 1.00 56.16 188 GLY A CA 1
ATOM 1546 C C . GLY A 1 188 ? 14.516 -10.121 -21.570 1.00 56.16 188 GLY A C 1
ATOM 1547 O O . GLY A 1 188 ? 14.621 -10.375 -22.768 1.00 56.16 188 GLY A O 1
ATOM 1548 N N . ASP A 1 189 ? 13.550 -9.347 -21.073 1.00 57.88 189 ASP A N 1
ATOM 1549 C CA . ASP A 1 189 ? 12.528 -8.703 -21.893 1.00 57.88 189 ASP A CA 1
ATOM 1550 C C . ASP A 1 189 ? 12.811 -7.202 -22.053 1.00 57.88 189 ASP A C 1
ATOM 1552 O O . ASP A 1 189 ? 13.243 -6.521 -21.120 1.00 57.88 189 ASP A O 1
ATOM 1556 N N . ALA A 1 190 ? 12.612 -6.674 -23.261 1.00 64.25 190 ALA A N 1
ATOM 1557 C CA . ALA A 1 190 ? 12.914 -5.272 -23.577 1.00 64.25 190 ALA A CA 1
ATOM 1558 C C . ALA A 1 190 ? 11.749 -4.320 -23.253 1.00 64.25 190 ALA A C 1
ATOM 1560 O O . ALA A 1 190 ? 11.895 -3.101 -23.376 1.00 64.25 190 ALA A O 1
ATOM 1561 N N . VAL A 1 191 ? 10.588 -4.865 -22.881 1.00 72.62 191 VAL A N 1
ATOM 1562 C CA . VAL A 1 191 ? 9.339 -4.117 -22.725 1.00 72.62 191 VAL A CA 1
ATOM 1563 C C . VAL A 1 191 ? 8.869 -4.186 -21.273 1.00 72.62 191 VAL A C 1
ATOM 1565 O O . VAL A 1 191 ? 8.690 -5.265 -20.720 1.00 72.62 191 VAL A O 1
ATOM 1568 N N . GLU A 1 192 ? 8.639 -3.024 -20.657 1.00 81.19 192 GLU A N 1
ATOM 1569 C CA . GLU A 1 192 ? 8.007 -2.938 -19.334 1.00 81.19 192 GLU A CA 1
ATOM 1570 C C . GLU A 1 192 ? 6.562 -3.442 -19.405 1.00 81.19 192 GLU A C 1
ATOM 1572 O O . GLU A 1 192 ? 5.762 -2.931 -20.198 1.00 81.19 192 GLU A O 1
ATOM 1577 N N . THR A 1 193 ? 6.205 -4.400 -18.552 1.00 87.81 193 THR A N 1
ATOM 1578 C CA . THR A 1 193 ? 4.814 -4.833 -18.362 1.00 87.81 193 THR A CA 1
ATOM 1579 C C . THR A 1 193 ? 4.207 -4.160 -17.135 1.00 87.81 193 THR A C 1
ATOM 1581 O O . THR A 1 193 ? 4.903 -3.794 -16.179 1.00 87.81 193 THR A O 1
ATOM 1584 N N . THR A 1 194 ? 2.889 -3.967 -17.166 1.00 91.19 194 THR A N 1
ATOM 1585 C CA . THR A 1 194 ? 2.125 -3.430 -16.038 1.00 91.19 194 THR A CA 1
ATOM 1586 C C . THR A 1 194 ? 1.420 -4.568 -15.308 1.00 91.19 194 THR A C 1
ATOM 1588 O O . THR A 1 194 ? 0.566 -5.236 -15.887 1.00 91.19 194 THR A O 1
ATOM 1591 N N . MET A 1 195 ? 1.729 -4.752 -14.023 1.00 91.25 195 MET A N 1
ATOM 1592 C CA . MET A 1 195 ? 1.149 -5.834 -13.209 1.00 91.25 195 MET A CA 1
ATOM 1593 C C . MET A 1 195 ? -0.019 -5.370 -12.334 1.00 91.25 195 MET A C 1
ATOM 1595 O O . MET A 1 195 ? -0.891 -6.153 -11.976 1.00 91.25 195 MET A O 1
ATOM 1599 N N . ALA A 1 196 ? -0.007 -4.100 -11.937 1.00 93.69 196 ALA A N 1
ATOM 1600 C CA . ALA A 1 196 ? -0.951 -3.521 -10.990 1.00 93.69 196 ALA A CA 1
ATOM 1601 C C . ALA A 1 196 ? -1.006 -1.998 -11.142 1.00 93.69 196 ALA A C 1
ATOM 1603 O O . ALA A 1 196 ? -0.194 -1.403 -11.858 1.00 93.69 196 ALA A O 1
ATOM 1604 N N . GLY A 1 197 ? -1.953 -1.356 -10.463 1.00 93.00 197 GLY A N 1
ATOM 1605 C CA . GLY A 1 197 ? -2.157 0.083 -10.582 1.00 93.00 197 GLY A CA 1
ATOM 1606 C C . GLY A 1 197 ? -2.760 0.735 -9.345 1.00 93.00 197 GLY A C 1
ATOM 1607 O O . GLY A 1 197 ? -3.460 0.090 -8.567 1.00 93.00 197 GLY A O 1
ATOM 1608 N N . VAL A 1 198 ? -2.508 2.030 -9.174 1.00 93.06 198 VAL A N 1
ATOM 1609 C CA . VAL A 1 198 ? -3.194 2.883 -8.194 1.00 93.06 198 VAL A CA 1
ATOM 1610 C C . VAL A 1 198 ? -3.817 4.067 -8.925 1.00 93.06 198 VAL A C 1
ATOM 1612 O O . VAL A 1 198 ? -3.111 4.820 -9.597 1.00 93.06 198 VAL A O 1
ATOM 1615 N N . ASP A 1 199 ? -5.126 4.252 -8.763 1.00 89.56 199 ASP A N 1
ATOM 1616 C CA . ASP A 1 199 ? -5.907 5.289 -9.438 1.00 89.56 199 ASP A CA 1
ATOM 1617 C C . ASP A 1 199 ? -6.551 6.239 -8.426 1.00 89.56 199 ASP A C 1
ATOM 1619 O O . ASP A 1 199 ? -7.335 5.832 -7.576 1.00 89.56 199 ASP A O 1
ATOM 1623 N N . ILE A 1 200 ? -6.292 7.535 -8.558 1.00 83.81 200 ILE A N 1
ATOM 1624 C CA . ILE A 1 200 ? -6.929 8.595 -7.761 1.00 83.81 200 ILE A CA 1
ATOM 1625 C C . ILE A 1 200 ? -8.203 9.118 -8.453 1.00 83.81 200 ILE A C 1
ATOM 1627 O O . ILE A 1 200 ? -9.044 9.751 -7.821 1.00 83.81 200 ILE A O 1
ATOM 1631 N N . ASP A 1 201 ? -8.368 8.870 -9.758 1.00 76.00 201 ASP A N 1
ATOM 1632 C CA . ASP A 1 201 ? -9.453 9.433 -10.580 1.00 76.00 201 ASP A CA 1
ATOM 1633 C C . ASP A 1 201 ? -10.652 8.498 -10.841 1.00 76.00 201 ASP A C 1
ATOM 1635 O O . ASP A 1 201 ? -11.669 8.949 -11.381 1.00 76.00 201 ASP A O 1
ATOM 1639 N N . TRP A 1 202 ? -10.603 7.243 -10.377 1.00 70.38 202 TRP A N 1
ATOM 1640 C CA . TRP A 1 202 ? -11.742 6.299 -10.377 1.00 70.38 202 TRP A CA 1
ATOM 1641 C C . TRP A 1 202 ? -12.276 5.903 -11.744 1.00 70.38 202 TRP A C 1
ATOM 1643 O O . TRP A 1 202 ? -13.441 5.503 -11.853 1.00 70.38 202 TRP A O 1
ATOM 1653 N N . ASN A 1 203 ? -11.489 6.067 -12.802 1.00 70.81 203 ASN A N 1
ATOM 1654 C CA . ASN A 1 203 ? -11.936 5.657 -14.126 1.00 70.81 203 ASN A CA 1
ATOM 1655 C C . ASN A 1 203 ? -12.225 4.146 -14.143 1.00 70.81 203 ASN A C 1
ATOM 1657 O O . ASN A 1 203 ? -11.486 3.361 -13.551 1.00 70.81 203 ASN A O 1
ATOM 1661 N N . GLY A 1 204 ? -13.326 3.744 -14.784 1.00 68.69 204 GLY A N 1
ATOM 1662 C CA . GLY A 1 204 ? -13.699 2.333 -14.936 1.00 68.69 204 GLY A CA 1
ATOM 1663 C C . GLY A 1 204 ? -14.447 1.686 -13.760 1.00 68.69 204 GLY A C 1
ATOM 1664 O O . GLY A 1 204 ? -14.747 0.499 -13.832 1.00 68.69 204 GLY A O 1
ATOM 1665 N N . LEU A 1 205 ? -14.772 2.424 -12.690 1.00 76.00 205 LEU A N 1
ATOM 1666 C CA . LEU A 1 205 ? -15.541 1.907 -11.546 1.00 76.00 205 LEU A CA 1
ATOM 1667 C C . LEU A 1 205 ? -17.004 2.375 -11.570 1.00 76.00 205 LEU A C 1
ATOM 1669 O O . LEU A 1 205 ? -17.291 3.512 -11.953 1.00 76.00 205 LEU A O 1
ATOM 1673 N N . LYS A 1 206 ? -17.930 1.519 -11.105 1.00 73.50 206 LYS A N 1
ATOM 1674 C CA . LYS A 1 206 ? -19.355 1.858 -10.917 1.00 73.50 206 LYS A CA 1
ATOM 1675 C C . LYS A 1 206 ? -19.503 2.855 -9.772 1.00 73.50 206 LYS A C 1
ATOM 1677 O O . LYS A 1 206 ? -19.670 2.471 -8.616 1.00 73.50 206 LYS A O 1
ATOM 1682 N N . ARG A 1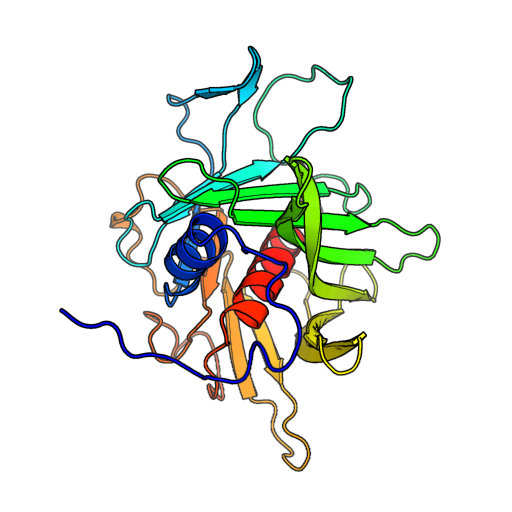 207 ? -19.408 4.148 -10.076 1.00 73.19 207 ARG A N 1
ATOM 1683 C CA . ARG A 1 207 ? -19.427 5.211 -9.061 1.00 73.19 207 ARG A CA 1
ATOM 1684 C C . ARG A 1 207 ? -20.706 5.196 -8.219 1.00 73.19 207 ARG A C 1
ATOM 1686 O O . ARG A 1 207 ? -20.640 5.590 -7.060 1.00 73.19 207 ARG A O 1
ATOM 1693 N N . GLU A 1 208 ? -21.827 4.699 -8.750 1.00 71.69 208 GLU A N 1
ATOM 1694 C CA . GLU A 1 208 ? -23.090 4.607 -8.006 1.00 71.69 208 GLU A CA 1
ATOM 1695 C C . GLU A 1 208 ? -23.059 3.583 -6.863 1.00 71.69 208 GLU A C 1
ATOM 1697 O O . GLU A 1 208 ? -23.850 3.697 -5.928 1.00 71.69 208 GLU A O 1
ATOM 1702 N N . ALA A 1 209 ? -22.142 2.609 -6.895 1.00 70.75 209 ALA A N 1
ATOM 1703 C CA . ALA A 1 209 ? -21.967 1.651 -5.803 1.00 70.75 209 ALA A CA 1
ATOM 1704 C C . ALA A 1 209 ? -21.403 2.313 -4.529 1.00 70.75 209 ALA A C 1
ATOM 1706 O O . ALA A 1 209 ? -21.540 1.781 -3.427 1.00 70.75 209 ALA A O 1
ATOM 1707 N N . PHE A 1 210 ? -20.802 3.502 -4.653 1.00 71.19 210 PHE A N 1
ATOM 1708 C CA . PHE A 1 210 ? -20.131 4.193 -3.558 1.00 71.19 210 PHE A CA 1
ATOM 1709 C C . PHE A 1 210 ? -20.949 5.399 -3.084 1.00 71.19 210 PHE A C 1
ATOM 1711 O O . PHE A 1 210 ? -21.238 6.328 -3.833 1.00 71.19 210 PHE A O 1
ATOM 1718 N N . LYS A 1 211 ? -21.275 5.435 -1.786 1.00 62.59 211 LYS A N 1
ATOM 1719 C CA . LYS A 1 211 ? -22.115 6.495 -1.185 1.00 62.59 211 LYS A CA 1
ATOM 1720 C C . LYS A 1 211 ? -21.486 7.901 -1.183 1.00 62.59 211 LYS A C 1
ATOM 1722 O O . LYS A 1 211 ? -22.192 8.882 -0.963 1.00 62.59 211 LYS A O 1
ATOM 1727 N N . ARG A 1 212 ? -20.166 8.012 -1.358 1.00 64.44 212 ARG A N 1
ATOM 1728 C CA . ARG A 1 212 ? -19.367 9.256 -1.336 1.00 64.44 212 ARG A CA 1
ATOM 1729 C C . ARG A 1 212 ? -18.197 9.136 -2.306 1.00 64.44 212 ARG A C 1
ATOM 1731 O O . ARG A 1 212 ? -17.845 8.021 -2.677 1.00 64.44 212 ARG A O 1
ATOM 1738 N N . VAL A 1 213 ? -17.556 10.261 -2.639 1.00 63.56 213 VAL A N 1
ATOM 1739 C CA . VAL A 1 213 ? -16.352 10.288 -3.486 1.00 63.56 213 VAL A CA 1
ATOM 1740 C C . VAL A 1 213 ? -15.223 9.520 -2.790 1.00 63.56 213 VAL A C 1
ATOM 1742 O O . VAL A 1 213 ? -14.778 9.935 -1.714 1.00 63.56 213 VAL A O 1
ATOM 1745 N N . PRO A 1 214 ? -14.786 8.387 -3.351 1.00 59.62 214 PRO A N 1
ATOM 1746 C CA . PRO A 1 214 ? -13.661 7.638 -2.804 1.00 59.62 214 PRO A CA 1
ATOM 1747 C C . PRO A 1 214 ? -12.322 8.434 -2.892 1.00 59.62 214 PRO A C 1
ATOM 1749 O O . PRO A 1 214 ? -12.267 9.464 -3.565 1.00 59.62 214 PRO A O 1
ATOM 1752 N N . ILE A 1 215 ? -11.243 8.008 -2.201 1.00 75.25 215 ILE A N 1
ATOM 1753 C CA . ILE A 1 215 ? -9.900 8.675 -2.140 1.00 75.25 215 ILE A CA 1
ATOM 1754 C C . ILE A 1 215 ? -8.856 8.178 -3.163 1.00 75.25 215 ILE A C 1
ATOM 1756 O O . ILE A 1 215 ? -8.381 8.974 -3.970 1.00 75.25 215 ILE A O 1
ATOM 1760 N N . TYR A 1 216 ? -8.639 6.859 -3.238 1.00 87.75 216 TYR A N 1
ATOM 1761 C CA . TYR A 1 216 ? -7.967 6.173 -4.356 1.00 87.75 216 TYR A CA 1
ATOM 1762 C C . TYR A 1 216 ? -8.367 4.682 -4.449 1.00 87.75 216 TYR A C 1
ATOM 1764 O O . TYR A 1 216 ? -8.811 4.076 -3.467 1.00 87.75 216 TYR A O 1
ATOM 1772 N N . ALA A 1 217 ? -8.222 4.089 -5.630 1.00 91.06 217 ALA A N 1
ATOM 1773 C CA . ALA A 1 217 ? -8.403 2.668 -5.895 1.00 91.06 217 ALA A CA 1
ATOM 1774 C C . ALA A 1 217 ? -7.044 1.991 -6.089 1.00 91.06 217 ALA A C 1
ATOM 1776 O O . ALA A 1 217 ? -6.175 2.516 -6.780 1.00 91.06 217 ALA A O 1
ATOM 1777 N N . VAL A 1 218 ? -6.874 0.812 -5.503 1.00 93.69 218 VAL A N 1
ATOM 1778 C CA . VAL A 1 218 ? -5.701 -0.048 -5.666 1.00 93.69 218 VAL A CA 1
ATOM 1779 C C . VAL A 1 218 ? -6.137 -1.274 -6.453 1.00 93.69 218 VAL A C 1
ATOM 1781 O O . VAL A 1 218 ? -7.002 -2.019 -6.003 1.00 93.69 218 VAL A O 1
ATOM 1784 N N . ARG A 1 219 ? -5.563 -1.470 -7.637 1.00 93.06 219 ARG A N 1
ATOM 1785 C CA . ARG A 1 219 ? -5.840 -2.586 -8.547 1.00 93.06 219 ARG A CA 1
ATOM 1786 C C . ARG A 1 219 ? -4.698 -3.579 -8.465 1.00 93.06 219 ARG A C 1
ATOM 1788 O O . ARG A 1 219 ? -3.612 -3.308 -8.971 1.00 93.06 219 ARG A O 1
ATOM 1795 N N . PHE A 1 220 ? -4.940 -4.704 -7.812 1.00 92.12 220 PHE A N 1
ATOM 1796 C CA . PHE A 1 220 ? -3.948 -5.759 -7.616 1.00 92.12 220 PHE A CA 1
ATOM 1797 C C . PHE A 1 220 ? -3.866 -6.734 -8.784 1.00 92.12 220 PHE A C 1
ATOM 1799 O O . PHE A 1 220 ? -2.805 -7.297 -9.048 1.00 92.12 220 PHE A O 1
ATOM 1806 N N . ASP A 1 221 ? -5.003 -6.935 -9.440 1.00 90.06 221 ASP A N 1
ATOM 1807 C CA . ASP A 1 221 ? -5.162 -7.807 -10.589 1.00 90.06 221 ASP A CA 1
ATOM 1808 C C . ASP A 1 221 ? -5.812 -6.994 -11.703 1.00 90.06 221 ASP A C 1
ATOM 1810 O O . ASP A 1 221 ? -7.010 -6.706 -11.665 1.00 90.06 221 ASP A O 1
ATOM 1814 N N . LEU A 1 222 ? -4.999 -6.557 -12.663 1.00 87.81 222 LEU A N 1
ATOM 1815 C CA . LEU A 1 222 ? -5.453 -5.724 -13.772 1.00 87.81 222 LEU A CA 1
ATOM 1816 C C . LEU A 1 222 ? -6.315 -6.492 -14.777 1.00 87.81 222 LEU A C 1
ATOM 1818 O O . LEU A 1 222 ? -7.195 -5.884 -15.380 1.00 87.81 222 LEU A O 1
ATOM 1822 N N . GLN A 1 223 ? -6.114 -7.804 -14.920 1.00 83.88 223 GLN A N 1
ATOM 1823 C CA . GLN A 1 223 ? -6.882 -8.635 -15.853 1.00 83.88 223 GLN A CA 1
ATOM 1824 C C . GLN A 1 223 ? -8.329 -8.805 -15.384 1.00 83.88 223 GLN A C 1
ATOM 1826 O O . GLN A 1 223 ? -9.253 -8.781 -16.192 1.00 83.88 223 GLN A O 1
ATOM 1831 N N . ASN A 1 224 ? -8.527 -8.922 -14.069 1.00 83.06 224 ASN A N 1
ATOM 1832 C CA . ASN A 1 224 ? -9.850 -9.081 -13.460 1.00 83.06 224 ASN A CA 1
ATOM 1833 C C . ASN A 1 224 ? -10.444 -7.765 -12.930 1.00 83.06 224 ASN A C 1
ATOM 1835 O O . ASN A 1 224 ? -11.523 -7.752 -12.336 1.00 83.06 224 ASN A O 1
ATOM 1839 N N . SER A 1 225 ? -9.751 -6.644 -13.129 1.00 78.19 225 SER A N 1
ATOM 1840 C CA . SER A 1 225 ? -10.194 -5.334 -12.664 1.00 78.19 225 SER A CA 1
ATOM 1841 C C . SER A 1 225 ? -11.076 -4.634 -13.708 1.00 78.19 225 SER A C 1
ATOM 1843 O O . SER A 1 225 ? -10.701 -4.529 -14.876 1.00 78.19 225 SER A O 1
ATOM 1845 N N . PRO A 1 226 ? -12.220 -4.055 -13.311 1.00 74.88 226 PRO A N 1
ATOM 1846 C CA . PRO A 1 226 ? -13.132 -3.403 -14.247 1.00 74.88 226 PRO A CA 1
ATOM 1847 C C . PRO A 1 226 ? -12.529 -2.124 -14.857 1.00 74.88 226 PRO A C 1
ATOM 1849 O O . PRO A 1 226 ? -11.948 -1.298 -14.144 1.00 74.88 226 PRO A O 1
ATOM 1852 N N . GLY A 1 227 ? -12.707 -1.957 -16.174 1.00 75.69 227 GLY A N 1
ATOM 1853 C CA . GLY A 1 227 ? -12.385 -0.736 -16.925 1.00 75.69 227 GLY A CA 1
ATOM 1854 C C . GLY A 1 227 ? -10.894 -0.450 -17.118 1.00 75.69 227 GLY A C 1
ATOM 1855 O O . GLY A 1 227 ? -10.515 0.707 -17.256 1.00 75.69 227 GLY A O 1
ATOM 1856 N N . VAL A 1 228 ? -10.047 -1.480 -17.088 1.00 77.50 228 VAL A N 1
ATOM 1857 C CA . VAL A 1 228 ? -8.582 -1.347 -17.092 1.00 77.50 228 VAL A CA 1
ATOM 1858 C C . VAL A 1 228 ? -7.961 -1.169 -18.483 1.00 77.50 228 VAL A C 1
ATOM 1860 O O . VAL A 1 228 ? -6.926 -0.511 -18.592 1.00 77.50 228 VAL A O 1
ATOM 1863 N N . GLU A 1 229 ? -8.586 -1.696 -19.538 1.00 71.12 229 GLU A N 1
ATOM 1864 C CA . GLU A 1 229 ? -8.027 -1.733 -20.905 1.00 71.12 229 GLU A CA 1
ATOM 1865 C C . GLU A 1 229 ? -7.737 -0.340 -21.497 1.00 71.12 229 GLU A C 1
ATOM 1867 O O . GLU A 1 229 ? -6.820 -0.176 -22.299 1.00 71.12 229 GLU A O 1
ATOM 1872 N N . GLU A 1 230 ? -8.468 0.689 -21.059 1.00 70.06 230 GLU A N 1
ATOM 1873 C CA . GLU A 1 230 ? -8.265 2.086 -21.474 1.00 70.06 230 GLU A CA 1
ATOM 1874 C C . GLU A 1 230 ? -7.280 2.855 -20.569 1.00 70.06 230 GLU A C 1
ATOM 1876 O O . GLU A 1 230 ? -6.942 4.011 -20.835 1.00 70.06 230 GLU A O 1
ATOM 1881 N N . ILE A 1 231 ? -6.848 2.249 -19.458 1.00 76.31 231 ILE A N 1
ATOM 1882 C CA . ILE A 1 231 ? -6.098 2.908 -18.377 1.00 76.31 231 ILE A CA 1
ATOM 1883 C C . ILE A 1 231 ? -4.637 2.460 -18.365 1.00 76.31 231 ILE A C 1
ATOM 1885 O O . ILE A 1 231 ? -3.746 3.293 -18.188 1.00 76.31 231 ILE A O 1
ATOM 1889 N N . TYR A 1 232 ? -4.399 1.162 -18.546 1.00 82.75 232 TYR A N 1
ATOM 1890 C CA . TYR A 1 232 ? -3.079 0.550 -18.467 1.00 82.75 232 TYR A CA 1
ATOM 1891 C C . TYR A 1 232 ? -2.739 -0.167 -19.775 1.00 82.75 232 TYR A C 1
ATOM 1893 O O . TYR A 1 232 ? -3.595 -0.763 -20.421 1.00 82.75 232 TYR A O 1
ATOM 1901 N N . HIS A 1 233 ? -1.467 -0.110 -20.164 1.00 82.19 233 HIS A N 1
ATOM 1902 C CA . HIS A 1 233 ? -0.952 -0.764 -21.366 1.00 82.19 233 HIS A CA 1
ATOM 1903 C C . HIS A 1 233 ? -0.005 -1.903 -20.990 1.00 82.19 233 HIS A C 1
ATOM 1905 O O . HIS A 1 233 ? 0.621 -1.864 -19.928 1.00 82.19 233 HIS A O 1
ATOM 1911 N N . ASN A 1 234 ? 0.125 -2.876 -21.895 1.00 84.50 234 ASN A N 1
ATOM 1912 C CA . ASN A 1 234 ? 0.997 -4.041 -21.735 1.00 84.50 234 ASN A CA 1
ATOM 1913 C C . ASN A 1 234 ? 0.756 -4.769 -20.399 1.00 84.50 234 ASN A C 1
ATOM 1915 O O . ASN A 1 234 ? 1.653 -4.896 -19.567 1.00 84.50 234 ASN A O 1
ATOM 1919 N N . ILE A 1 235 ? -0.508 -5.130 -20.160 1.00 84.94 235 ILE A N 1
ATOM 1920 C CA . ILE A 1 235 ? -0.951 -5.743 -18.910 1.00 84.94 235 ILE A CA 1
ATOM 1921 C C . ILE A 1 235 ? -0.512 -7.199 -18.905 1.00 84.94 235 ILE A C 1
ATOM 1923 O O . ILE A 1 235 ? -1.023 -8.009 -19.676 1.00 84.94 235 ILE A O 1
ATOM 1927 N N . ASP A 1 236 ? 0.401 -7.520 -18.005 1.00 77.94 236 ASP A N 1
ATOM 1928 C CA . ASP A 1 236 ? 0.844 -8.884 -17.769 1.00 77.94 236 ASP A CA 1
ATOM 1929 C C . ASP A 1 236 ? 1.278 -8.993 -16.314 1.00 77.94 236 ASP A C 1
ATOM 1931 O O . ASP A 1 236 ? 2.368 -8.567 -15.932 1.00 77.94 236 ASP A O 1
ATOM 1935 N N . GLY A 1 237 ? 0.362 -9.465 -15.474 1.00 71.75 237 GLY A N 1
ATOM 1936 C CA . GLY A 1 237 ? 0.655 -9.691 -14.072 1.00 71.75 237 GLY A CA 1
ATOM 1937 C C . GLY A 1 237 ? -0.576 -9.734 -13.187 1.00 71.75 237 GLY A C 1
ATOM 1938 O O . GLY A 1 237 ? -1.553 -9.012 -13.377 1.00 71.75 237 GLY A O 1
ATOM 1939 N N . ASN A 1 238 ? -0.474 -10.590 -12.179 1.00 80.44 238 ASN A N 1
ATOM 1940 C CA . ASN A 1 238 ? -1.352 -10.648 -11.028 1.00 80.44 238 ASN A CA 1
ATOM 1941 C C . ASN A 1 238 ? -0.452 -10.687 -9.791 1.00 80.44 238 ASN A C 1
ATOM 1943 O O . ASN A 1 238 ? 0.403 -11.569 -9.676 1.00 80.44 238 ASN A O 1
ATOM 1947 N N . LEU A 1 239 ? -0.597 -9.715 -8.891 1.00 86.25 239 LEU A N 1
ATOM 1948 C CA . LEU A 1 239 ? 0.250 -9.647 -7.704 1.00 86.25 239 LEU A CA 1
ATOM 1949 C C . LEU A 1 239 ? -0.091 -10.758 -6.705 1.00 86.25 239 LEU A C 1
ATOM 1951 O O . LEU A 1 239 ? -1.260 -10.990 -6.392 1.00 86.25 239 LEU A O 1
ATOM 1955 N N . MET A 1 240 ? 0.942 -11.376 -6.130 1.00 89.31 240 MET A N 1
ATOM 1956 C CA . MET A 1 240 ? 0.805 -12.247 -4.958 1.00 89.31 240 MET A CA 1
ATOM 1957 C C . MET A 1 240 ? 0.386 -11.444 -3.715 1.00 89.31 240 MET A C 1
ATOM 1959 O O . MET A 1 240 ? 0.585 -10.232 -3.656 1.00 89.31 240 MET A O 1
ATOM 1963 N N . TYR A 1 241 ? -0.202 -12.090 -2.704 1.00 90.56 241 TYR A N 1
ATOM 1964 C CA . TYR A 1 241 ? -0.792 -11.387 -1.552 1.00 90.56 241 TYR A CA 1
ATOM 1965 C C . TYR A 1 241 ? 0.196 -10.515 -0.769 1.00 90.56 241 TYR A C 1
ATOM 1967 O O . TYR A 1 241 ? -0.140 -9.403 -0.369 1.00 90.56 241 TYR A O 1
ATOM 1975 N N . ASP A 1 242 ? 1.427 -10.970 -0.590 1.00 89.25 242 ASP A N 1
ATOM 1976 C CA . ASP A 1 242 ? 2.518 -10.183 -0.012 1.00 89.25 242 ASP A CA 1
ATOM 1977 C C . ASP A 1 242 ? 2.823 -8.920 -0.841 1.00 89.25 242 ASP A C 1
ATOM 1979 O O . ASP A 1 242 ? 2.862 -7.812 -0.299 1.00 89.25 242 ASP A O 1
ATOM 1983 N N . MET A 1 243 ? 2.930 -9.051 -2.164 1.00 93.25 243 MET A N 1
ATOM 1984 C CA . MET A 1 243 ? 3.107 -7.932 -3.096 1.00 93.25 243 MET A CA 1
ATOM 1985 C C . MET A 1 243 ? 1.921 -6.959 -3.051 1.00 93.25 243 MET A C 1
ATOM 1987 O O . MET A 1 243 ? 2.116 -5.742 -3.094 1.00 93.25 243 MET A O 1
ATOM 1991 N N . ARG A 1 244 ? 0.689 -7.469 -2.912 1.00 95.00 244 ARG A N 1
ATOM 1992 C CA . ARG A 1 244 ? -0.528 -6.656 -2.746 1.00 95.00 244 ARG A CA 1
ATOM 1993 C C . ARG A 1 244 ? -0.474 -5.822 -1.466 1.00 95.00 244 ARG A C 1
ATOM 1995 O O . ARG A 1 244 ? -0.785 -4.632 -1.502 1.00 95.00 244 ARG A O 1
ATOM 2002 N N . ALA A 1 245 ? -0.012 -6.393 -0.354 1.00 94.62 245 ALA A N 1
ATOM 2003 C CA . ALA A 1 245 ? 0.167 -5.651 0.896 1.00 94.62 245 ALA A CA 1
ATOM 2004 C C . ALA A 1 245 ? 1.181 -4.502 0.742 1.00 94.62 245 ALA A C 1
ATOM 2006 O O . ALA A 1 245 ? 0.955 -3.390 1.230 1.00 94.62 245 ALA A O 1
ATOM 2007 N N . VAL A 1 246 ? 2.280 -4.749 0.023 1.00 95.56 246 VAL A N 1
ATOM 2008 C CA . VAL A 1 246 ? 3.296 -3.730 -0.286 1.00 95.56 246 VAL A CA 1
ATOM 2009 C C . VAL A 1 246 ? 2.729 -2.634 -1.190 1.00 95.56 246 VAL A C 1
ATOM 2011 O O . VAL A 1 246 ? 2.956 -1.450 -0.933 1.00 95.56 246 VAL A O 1
ATOM 2014 N N . LEU A 1 247 ? 1.937 -2.995 -2.201 1.00 96.25 247 LEU A N 1
ATOM 2015 C CA . LEU A 1 247 ? 1.273 -2.017 -3.062 1.00 96.25 247 LEU A CA 1
ATOM 2016 C C . LEU A 1 247 ? 0.257 -1.162 -2.293 1.00 96.25 247 LEU A C 1
ATOM 2018 O O . LEU A 1 247 ? 0.206 0.049 -2.502 1.00 96.25 247 LEU A O 1
ATOM 2022 N N . LEU A 1 248 ? -0.510 -1.749 -1.370 1.00 95.12 248 LEU A N 1
ATOM 2023 C CA . LEU A 1 248 ? -1.422 -0.994 -0.506 1.00 95.12 248 LEU A CA 1
ATOM 2024 C C . LEU A 1 248 ? -0.660 0.057 0.320 1.00 95.12 248 LEU A C 1
ATOM 2026 O O . LEU A 1 248 ? -1.092 1.206 0.420 1.00 95.12 248 LEU A O 1
ATOM 2030 N N . ALA A 1 249 ? 0.511 -0.300 0.851 1.00 93.50 249 ALA A N 1
ATOM 2031 C CA . ALA A 1 249 ? 1.375 0.640 1.561 1.00 93.50 249 ALA A CA 1
ATOM 2032 C C . ALA A 1 249 ? 1.912 1.763 0.658 1.00 93.50 249 ALA A C 1
ATOM 2034 O O . ALA A 1 249 ? 1.944 2.926 1.072 1.00 93.50 249 ALA A O 1
ATOM 2035 N N . ALA A 1 250 ? 2.287 1.442 -0.585 1.00 94.25 250 ALA A N 1
ATOM 2036 C CA . ALA A 1 250 ? 2.668 2.445 -1.577 1.00 94.25 250 ALA A CA 1
ATOM 2037 C C . ALA A 1 250 ? 1.500 3.395 -1.897 1.00 94.25 250 ALA A C 1
ATOM 2039 O O . ALA A 1 250 ? 1.700 4.609 -1.935 1.00 94.25 250 ALA A O 1
ATOM 2040 N N . ALA A 1 251 ? 0.281 2.872 -2.052 1.00 92.75 251 ALA A N 1
ATOM 2041 C CA . ALA A 1 251 ? -0.919 3.656 -2.343 1.00 92.75 251 ALA A CA 1
ATOM 2042 C C . ALA A 1 251 ? -1.234 4.687 -1.247 1.00 92.75 251 ALA A C 1
ATOM 2044 O O . ALA A 1 251 ? -1.502 5.847 -1.558 1.00 92.75 251 ALA A O 1
ATOM 2045 N N . ILE A 1 252 ? -1.104 4.307 0.030 1.00 88.38 252 ILE A N 1
ATOM 2046 C CA . ILE A 1 252 ? -1.256 5.231 1.170 1.00 88.38 252 ILE A CA 1
ATOM 2047 C C . ILE A 1 252 ? -0.262 6.399 1.065 1.00 88.38 252 ILE A C 1
ATOM 2049 O O . ILE A 1 252 ? -0.612 7.555 1.298 1.00 88.38 252 ILE A O 1
ATOM 2053 N N . SER A 1 253 ? 0.986 6.128 0.679 1.00 86.75 253 SER A N 1
ATOM 2054 C CA . SER A 1 253 ? 1.981 7.190 0.500 1.00 86.75 253 SER A CA 1
ATOM 2055 C C . SER A 1 253 ? 1.734 8.046 -0.739 1.00 86.75 253 SER A C 1
ATOM 2057 O O . SER A 1 253 ? 1.924 9.264 -0.681 1.00 86.75 253 SER A O 1
ATOM 2059 N N . LEU A 1 254 ? 1.303 7.441 -1.849 1.00 87.12 254 LEU A N 1
ATOM 2060 C CA . LEU A 1 254 ? 0.925 8.165 -3.063 1.00 87.12 254 LEU A CA 1
ATOM 2061 C C . LEU A 1 254 ? -0.216 9.144 -2.786 1.00 87.12 254 LEU A C 1
ATOM 2063 O O . LEU A 1 254 ? -0.154 10.278 -3.251 1.00 87.12 254 LEU A O 1
ATOM 2067 N N . ASP A 1 255 ? -1.198 8.749 -1.978 1.00 80.69 255 ASP A N 1
ATOM 2068 C CA . ASP A 1 255 ? -2.283 9.618 -1.518 1.00 80.69 255 ASP A CA 1
ATOM 2069 C C . ASP A 1 255 ? -1.754 10.849 -0.762 1.00 80.69 255 ASP A C 1
ATOM 2071 O O . ASP A 1 255 ? -2.045 11.999 -1.117 1.00 80.69 255 ASP A O 1
ATOM 2075 N N . HIS A 1 256 ? -0.877 10.623 0.222 1.00 75.12 256 HIS A N 1
ATOM 2076 C CA . HIS A 1 256 ? -0.238 11.697 0.986 1.00 75.12 256 HIS A CA 1
ATOM 2077 C C . HIS A 1 256 ? 0.560 12.654 0.076 1.00 75.12 256 HIS A C 1
ATOM 2079 O O . HIS A 1 256 ? 0.462 13.878 0.217 1.00 75.12 256 HIS A O 1
ATOM 2085 N N . ALA A 1 257 ? 1.321 12.111 -0.880 1.00 72.62 257 ALA A N 1
ATOM 2086 C CA . ALA A 1 257 ? 2.172 12.874 -1.795 1.00 72.62 257 ALA A CA 1
ATOM 2087 C C . ALA A 1 257 ? 1.401 13.573 -2.931 1.00 72.62 257 ALA A C 1
ATOM 2089 O O . ALA A 1 257 ? 1.818 14.633 -3.400 1.00 72.62 257 ALA A O 1
ATOM 2090 N N . TYR A 1 258 ? 0.291 13.006 -3.407 1.00 69.56 258 TYR A N 1
ATOM 2091 C CA . TYR A 1 258 ? -0.558 13.627 -4.426 1.00 69.56 258 TYR A CA 1
ATOM 2092 C C . TYR A 1 258 ? -1.207 14.886 -3.864 1.00 69.56 258 TYR A C 1
ATOM 2094 O O . TYR A 1 258 ? -1.135 15.964 -4.458 1.00 69.56 258 TYR A O 1
ATOM 2102 N N . PHE A 1 259 ? -1.778 14.777 -2.669 1.00 59.00 259 PHE A N 1
ATOM 2103 C CA . PHE A 1 259 ? -2.484 15.887 -2.066 1.00 59.00 259 PHE A CA 1
ATOM 2104 C C . PHE A 1 259 ? -1.590 16.978 -1.474 1.00 59.00 259 PHE A C 1
ATOM 2106 O O . PHE A 1 259 ? -2.058 18.105 -1.307 1.00 59.00 259 PHE A O 1
ATOM 2113 N N . SER A 1 260 ? -0.312 16.704 -1.203 1.00 58.72 260 SER A N 1
ATOM 2114 C CA . SER A 1 260 ? 0.632 17.760 -0.828 1.00 58.72 260 SER A CA 1
ATOM 2115 C C . SER A 1 260 ? 0.933 18.731 -1.978 1.00 58.72 260 SER A C 1
ATOM 2117 O O . SER A 1 260 ? 1.395 19.834 -1.715 1.00 58.72 260 SE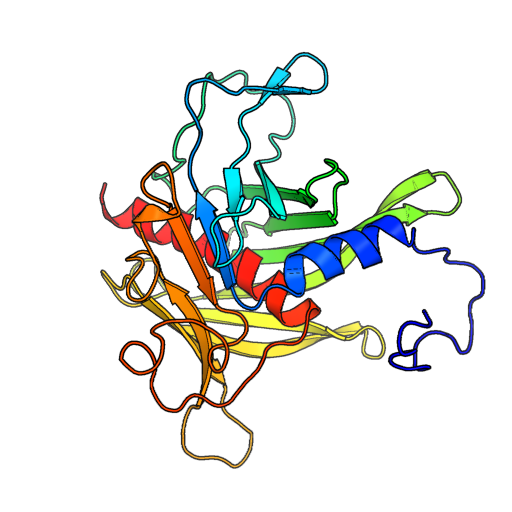R A O 1
ATOM 2119 N N . LYS A 1 261 ? 0.677 18.352 -3.242 1.00 60.62 261 LYS A N 1
ATOM 2120 C CA . LYS A 1 261 ? 0.960 19.176 -4.437 1.00 60.62 261 LYS A CA 1
ATOM 2121 C C . LYS A 1 261 ? -0.103 20.242 -4.735 1.00 60.62 261 LYS A C 1
ATOM 2123 O O . LYS A 1 261 ? 0.135 21.095 -5.583 1.00 60.62 261 LYS A O 1
ATOM 2128 N N . PHE A 1 262 ? -1.265 20.180 -4.084 1.00 52.47 262 PHE A N 1
ATOM 2129 C CA . PHE A 1 262 ? -2.382 21.118 -4.277 1.00 52.47 262 PHE A CA 1
ATOM 2130 C C . PHE A 1 262 ? -2.490 22.160 -3.149 1.00 52.47 262 PHE A C 1
ATOM 2132 O O . PHE A 1 262 ? -3.568 22.711 -2.925 1.00 52.47 262 PHE A O 1
ATOM 2139 N N . LYS A 1 263 ? -1.391 22.402 -2.429 1.00 44.50 263 LYS A N 1
ATOM 2140 C CA . LYS A 1 263 ? -1.257 23.468 -1.433 1.00 44.50 263 LYS A CA 1
ATOM 2141 C C . LYS A 1 263 ? -0.316 24.558 -1.910 1.00 44.50 263 LYS A C 1
ATOM 2143 O O . LYS A 1 263 ? 0.656 24.213 -2.616 1.00 44.50 263 LYS A O 1
#

pLDDT: mean 74.03, std 19.23, range [24.86, 96.25]

Organism: Diutina rugosa (NCBI:txid5481)

Sequence (263 aa):
MDLPIYREHWTQGREDVKLDIRYEYGVFRLLQEPLIVVQHRDQNWSQYLAGTQVEPLRLFDSEGNTVGYMRENYSLGSSIKSSVIHRGSSDRPFSVEVFDKEWNLVLYIKQQSSWDKKERINVYIPGHDQFGRFQAKPLGCVDITGPLAKRDYNLKVYDVAEEKFDSFGHIITSPRASKFAVRTLVPGDAVETTMAGVDIDWNGLKREAFKRVPIYAVRFDLQNSPGVEEIYHNIDGNLMYDMRAVLLAAAISLDHAYFSKFK

Secondary structure (DSSP, 8-state):
-PPP---S-S-SS-TT----HHHHHHHHHHHTSSEEEEE---TT--EEETTEEE-PEEEE-TTS-EEEEEEE---SS----S----TT-TTS--EEEEEETT--EEEEEEEEP-TTS-EEEEEEEEEE-TTS-EEEEEEEEEEEES-TTS-EEEEEEEETTTTEEEEEEEEE--TT--EEEEEE--TT-SSPEEEEEEESS-TTS-GGGSSS-EEEEEESBSSSSTT-TTT-SSB--B--HHHHHHHHHHHHHHHHHHHGGG-